Protein AF-A0AAU7UH41-F1 (afdb_monomer)

Mean predicted aligned error: 12.08 Å

Foldseek 3Di:
DVVLLVVLDDDLVVLLVVCVVFQPDQAFEEEEQDCRVNSNVVSCVVSRYHYAAEHCDDDDPSHHHDDLLAADPDDFQRGLEYEYRDGAPVVCCVVVVDPDDPVVVLVVVLSSCVRCVRNHHAQGKYKYKYFQDDDPNDRPDDPPSVVVSCVVNAPFPDWDWDADPVRRGIIIITMDTHHRPPPPPPPVPPDPPPPDDPVNPPPPPDPDDDDDDDDDDD

Structure (mmCIF, N/CA/C/O backbone):
data_AF-A0AAU7UH41-F1
#
_entry.id   AF-A0AAU7UH41-F1
#
loop_
_atom_site.group_PDB
_atom_site.id
_atom_site.type_symbol
_atom_site.label_atom_id
_atom_site.label_alt_id
_atom_site.label_comp_id
_atom_site.label_asym_id
_atom_site.label_entity_id
_atom_site.label_seq_id
_atom_site.pdbx_PDB_ins_code
_atom_site.Cartn_x
_atom_site.Cartn_y
_atom_site.Cartn_z
_atom_site.occupancy
_atom_site.B_iso_or_equiv
_atom_site.auth_seq_id
_atom_site.auth_comp_id
_atom_site.auth_asym_id
_atom_site.auth_atom_id
_atom_site.pdbx_PDB_model_num
ATOM 1 N N . MET A 1 1 ? 1.025 -5.338 -24.132 1.00 47.50 1 MET A N 1
ATOM 2 C CA . MET A 1 1 ? 0.537 -4.497 -23.015 1.00 47.50 1 MET A CA 1
ATOM 3 C C . MET A 1 1 ? -0.246 -5.249 -21.922 1.00 47.50 1 MET A C 1
ATOM 5 O O . MET A 1 1 ? -0.158 -4.793 -20.793 1.00 47.50 1 MET A O 1
ATOM 9 N N . PRO A 1 2 ? -0.975 -6.367 -22.157 1.00 47.12 2 PRO A N 1
ATOM 10 C CA . PRO A 1 2 ? -1.616 -7.133 -21.064 1.00 47.12 2 PRO A CA 1
ATOM 11 C C . PRO A 1 2 ? -0.625 -7.866 -20.141 1.00 47.12 2 PRO A C 1
ATOM 13 O O . PRO A 1 2 ? -0.854 -7.988 -18.945 1.00 47.12 2 PRO A O 1
ATOM 16 N N . GLU A 1 3 ? 0.491 -8.328 -20.705 1.00 42.53 3 GLU A N 1
ATOM 17 C CA . GLU A 1 3 ? 1.477 -9.190 -20.040 1.00 42.53 3 GLU A CA 1
ATOM 18 C C . GLU A 1 3 ? 2.296 -8.467 -18.953 1.00 42.53 3 GLU A C 1
ATOM 20 O O . GLU A 1 3 ? 2.526 -9.022 -17.884 1.00 42.53 3 GLU A O 1
ATOM 25 N N . GLN A 1 4 ? 2.641 -7.190 -19.162 1.00 48.22 4 GLN A N 1
ATOM 26 C CA . GLN A 1 4 ? 3.328 -6.364 -18.154 1.00 48.22 4 GLN A CA 1
ATOM 27 C C . GLN A 1 4 ? 2.442 -6.065 -16.937 1.00 48.22 4 GLN A C 1
ATOM 29 O O . GLN A 1 4 ? 2.902 -6.162 -15.806 1.00 48.22 4 GLN A O 1
ATOM 34 N N . ALA A 1 5 ? 1.147 -5.800 -17.148 1.00 52.94 5 ALA A N 1
ATOM 35 C CA . ALA A 1 5 ? 0.210 -5.563 -16.049 1.00 52.94 5 ALA A CA 1
ATOM 36 C C . ALA A 1 5 ? 0.001 -6.809 -15.165 1.00 52.94 5 ALA A C 1
ATOM 38 O O . ALA A 1 5 ? -0.297 -6.675 -13.982 1.00 52.94 5 ALA A O 1
ATOM 39 N N . ALA A 1 6 ? 0.158 -8.014 -15.725 1.00 55.34 6 ALA A N 1
ATOM 40 C CA . ALA A 1 6 ? 0.102 -9.259 -14.964 1.00 55.34 6 ALA A CA 1
ATOM 41 C C . ALA A 1 6 ? 1.388 -9.511 -14.157 1.00 55.34 6 ALA A C 1
ATOM 43 O O . ALA A 1 6 ? 1.302 -9.987 -13.029 1.00 55.34 6 ALA A O 1
ATOM 44 N N . ALA A 1 7 ? 2.557 -9.153 -14.701 1.00 59.88 7 ALA A N 1
ATOM 45 C CA . ALA A 1 7 ? 3.854 -9.305 -14.031 1.00 59.88 7 ALA A CA 1
ATOM 46 C C . ALA A 1 7 ? 4.038 -8.365 -12.821 1.00 59.88 7 ALA A C 1
ATOM 48 O O . ALA A 1 7 ? 4.832 -8.638 -11.921 1.00 59.88 7 ALA A O 1
ATOM 49 N N . GLU A 1 8 ? 3.296 -7.260 -12.786 1.00 73.50 8 GLU A N 1
ATOM 50 C CA . GLU A 1 8 ? 3.303 -6.311 -11.670 1.00 73.50 8 GLU A CA 1
ATOM 51 C C . GLU A 1 8 ? 2.218 -6.569 -10.636 1.00 73.50 8 GLU A C 1
ATOM 53 O O . GLU A 1 8 ? 2.267 -5.996 -9.554 1.00 73.50 8 GLU A O 1
ATOM 58 N N . ALA A 1 9 ? 1.220 -7.395 -10.942 1.00 80.19 9 ALA A N 1
ATOM 59 C CA . ALA A 1 9 ? 0.108 -7.594 -10.033 1.00 80.19 9 ALA A CA 1
ATOM 60 C C . ALA A 1 9 ? 0.585 -8.274 -8.742 1.00 80.19 9 ALA A C 1
ATOM 62 O O . ALA A 1 9 ? 1.162 -9.364 -8.764 1.00 80.19 9 ALA A O 1
ATOM 63 N N . LEU A 1 10 ? 0.276 -7.662 -7.596 1.00 88.88 10 LEU A N 1
ATOM 64 C CA . LEU A 1 10 ? 0.498 -8.297 -6.306 1.00 88.88 10 LEU A CA 1
ATOM 65 C C . LEU A 1 10 ? -0.253 -9.630 -6.266 1.00 88.88 10 LEU A C 1
ATOM 67 O O . LEU A 1 10 ? -1.447 -9.687 -6.566 1.00 88.88 10 LEU A O 1
ATOM 71 N N . HIS A 1 11 ? 0.429 -10.704 -5.871 1.00 91.06 11 HIS A N 1
ATOM 72 C CA . HIS A 1 11 ? -0.201 -12.018 -5.820 1.00 91.06 11 HIS A CA 1
ATOM 73 C C . HIS A 1 11 ? -1.353 -12.035 -4.787 1.00 91.06 11 HIS A C 1
ATOM 75 O O . HIS A 1 11 ? -1.151 -11.589 -3.650 1.00 91.06 11 HIS A O 1
ATOM 81 N N . PRO A 1 12 ? -2.538 -12.606 -5.098 1.00 93.12 12 PRO A N 1
ATOM 82 C CA . PRO A 1 12 ? -3.700 -12.576 -4.201 1.00 93.12 12 PRO A CA 1
ATOM 83 C C . PRO A 1 12 ? -3.443 -13.135 -2.796 1.00 93.12 12 PRO A C 1
ATOM 85 O O . PRO A 1 12 ? -3.972 -12.620 -1.813 1.00 93.12 12 PRO A O 1
ATOM 88 N N . THR A 1 13 ? -2.604 -14.167 -2.671 1.00 93.38 13 THR A N 1
ATOM 89 C CA . THR A 1 13 ? -2.207 -14.717 -1.361 1.00 93.38 13 THR A CA 1
ATOM 90 C C . THR A 1 13 ? -1.442 -13.701 -0.517 1.00 93.38 13 THR A C 1
ATOM 92 O O . THR A 1 13 ? -1.663 -13.638 0.689 1.00 93.38 13 THR A O 1
ATOM 95 N N . VAL A 1 14 ? -0.580 -12.890 -1.136 1.00 93.62 14 VAL A N 1
ATOM 96 C CA . VAL A 1 14 ? 0.179 -11.849 -0.431 1.00 93.62 14 VAL A CA 1
ATOM 97 C C . VAL A 1 14 ? -0.764 -10.736 0.010 1.00 93.62 14 VAL A C 1
ATOM 99 O O . VAL A 1 14 ? -0.736 -10.353 1.176 1.00 93.62 14 VAL A O 1
ATOM 102 N N . ALA A 1 15 ? -1.666 -10.291 -0.871 1.00 96.56 15 ALA A N 1
ATOM 103 C CA . ALA A 1 15 ? -2.691 -9.311 -0.520 1.00 96.56 15 ALA A CA 1
ATOM 104 C C . ALA A 1 15 ? -3.548 -9.786 0.668 1.00 96.56 15 ALA A C 1
ATOM 106 O O . ALA A 1 15 ? -3.668 -9.079 1.665 1.00 96.56 15 ALA A O 1
ATOM 107 N N . ARG A 1 16 ? -4.072 -11.019 0.622 1.00 96.88 16 ARG A N 1
ATOM 108 C CA . ARG A 1 16 ? -4.849 -11.608 1.728 1.00 96.88 16 ARG A CA 1
ATOM 109 C C . ARG A 1 16 ? -4.053 -11.694 3.029 1.00 96.88 16 ARG A C 1
ATOM 111 O O . ARG A 1 16 ? -4.614 -11.407 4.081 1.00 96.88 16 ARG A O 1
ATOM 118 N N . ALA A 1 17 ? -2.775 -12.071 2.963 1.00 96.25 17 ALA A N 1
ATOM 119 C CA . ALA A 1 17 ? -1.910 -12.120 4.137 1.00 96.25 17 ALA A CA 1
ATOM 120 C C . ALA A 1 17 ? -1.722 -10.726 4.753 1.00 96.25 17 ALA A C 1
ATOM 122 O O . ALA A 1 17 ? -1.920 -10.573 5.952 1.00 96.25 17 ALA A O 1
ATOM 123 N N . ILE A 1 18 ? -1.441 -9.702 3.937 1.00 97.06 18 ILE A N 1
ATOM 124 C CA . ILE A 1 18 ? -1.323 -8.308 4.396 1.00 97.06 18 ILE A CA 1
ATOM 125 C C . ILE A 1 18 ? -2.600 -7.863 5.112 1.00 97.06 18 ILE A C 1
ATOM 127 O O . ILE A 1 18 ? -2.522 -7.383 6.243 1.00 97.06 18 ILE A O 1
ATOM 131 N N . ILE A 1 19 ? -3.769 -8.056 4.489 1.00 97.81 19 ILE A N 1
ATOM 132 C CA . ILE A 1 19 ? -5.050 -7.680 5.100 1.00 97.81 19 ILE A CA 1
ATOM 133 C C . ILE A 1 19 ? -5.232 -8.414 6.434 1.00 97.81 19 ILE A C 1
ATOM 135 O O . ILE A 1 19 ? -5.386 -7.769 7.467 1.00 97.81 19 ILE A O 1
ATOM 139 N N . ALA A 1 20 ? -5.123 -9.745 6.442 1.00 95.75 20 ALA A N 1
ATOM 140 C CA . ALA A 1 20 ? -5.336 -10.553 7.642 1.00 95.75 20 ALA A CA 1
ATOM 141 C C . ALA A 1 20 ? -4.362 -10.226 8.788 1.00 95.75 20 ALA A C 1
ATOM 143 O O . ALA A 1 20 ? -4.731 -10.348 9.954 1.00 95.75 20 ALA A O 1
ATOM 144 N N . THR A 1 21 ? -3.127 -9.826 8.477 1.00 96.38 21 THR A N 1
ATOM 145 C CA . THR A 1 21 ? -2.119 -9.465 9.481 1.00 96.38 21 THR A CA 1
ATOM 146 C C . THR A 1 21 ? -2.347 -8.075 10.071 1.00 96.38 21 THR A C 1
ATOM 148 O O . THR A 1 21 ? -2.122 -7.891 11.266 1.00 96.38 21 THR A O 1
ATOM 151 N N . TYR A 1 22 ? -2.774 -7.097 9.266 1.00 96.31 22 TYR A N 1
ATOM 152 C CA . TYR A 1 22 ? -2.748 -5.683 9.664 1.00 96.31 22 TYR A CA 1
ATOM 153 C C . TYR A 1 22 ? -4.110 -5.045 9.931 1.00 96.31 22 TYR A C 1
ATOM 155 O O . TYR A 1 22 ? -4.161 -3.902 10.394 1.00 96.31 22 TYR A O 1
ATOM 163 N N . THR A 1 23 ? -5.210 -5.765 9.712 1.00 95.06 23 THR A N 1
ATOM 164 C CA . THR A 1 23 ? -6.536 -5.324 10.156 1.00 95.06 23 THR A CA 1
ATOM 165 C C . THR A 1 23 ? -6.860 -5.865 11.555 1.00 95.06 23 THR A C 1
ATOM 167 O O . THR A 1 23 ? -6.879 -7.082 11.742 1.00 95.06 23 THR A O 1
ATOM 170 N N . PRO A 1 24 ? -7.164 -5.007 12.545 1.00 78.62 24 PRO A N 1
ATOM 171 C CA . PRO A 1 24 ? -7.365 -5.432 13.934 1.00 78.62 24 PRO A CA 1
ATOM 172 C C . PRO A 1 24 ? -8.737 -6.069 14.210 1.00 78.62 24 PRO A C 1
ATOM 174 O O . PRO A 1 24 ? -8.919 -6.712 15.247 1.00 78.62 24 PRO A O 1
ATOM 177 N N . HIS A 1 25 ? -9.729 -5.875 13.333 1.00 82.94 25 HIS A N 1
ATOM 178 C CA . HIS A 1 25 ? -11.117 -6.254 13.597 1.00 82.94 25 HIS A CA 1
ATOM 179 C C . HIS A 1 25 ? -11.784 -6.912 12.390 1.00 82.94 25 HIS A C 1
ATOM 181 O O . HIS A 1 25 ? -11.464 -6.639 11.233 1.00 82.94 25 HIS A O 1
ATOM 187 N N . LYS A 1 26 ? -12.808 -7.731 12.660 1.00 79.19 26 LYS A N 1
ATOM 188 C CA . LYS A 1 26 ? -13.753 -8.145 11.617 1.00 79.19 26 LYS A CA 1
ATOM 189 C C . LYS A 1 26 ? -14.431 -6.884 11.073 1.00 79.19 26 LYS A C 1
ATOM 191 O O . LYS A 1 26 ? -14.960 -6.107 11.862 1.00 79.19 26 LYS A O 1
ATOM 196 N N . ARG A 1 27 ? -14.441 -6.708 9.748 1.00 92.00 27 ARG A N 1
ATOM 197 C CA . ARG A 1 27 ? -15.005 -5.533 9.051 1.00 92.00 27 ARG A CA 1
ATOM 198 C C . ARG A 1 27 ? -14.233 -4.212 9.218 1.00 92.00 27 ARG A C 1
ATOM 200 O O . ARG A 1 27 ? -14.843 -3.151 9.184 1.00 92.00 27 ARG A O 1
ATOM 207 N N . SER A 1 28 ? -12.908 -4.260 9.357 1.00 96.06 28 SER A N 1
ATOM 208 C CA . SER A 1 28 ? -12.053 -3.065 9.236 1.00 96.06 28 SER A CA 1
ATOM 209 C C . SER A 1 28 ? -12.224 -2.289 7.917 1.00 96.06 28 SER A C 1
ATOM 211 O O . SER A 1 28 ? -12.658 -2.854 6.911 1.00 96.06 28 SER A O 1
ATOM 213 N N . SER A 1 29 ? -11.852 -1.009 7.942 1.00 97.75 29 SER A N 1
ATOM 214 C CA . SER A 1 29 ? -11.773 -0.096 6.796 1.00 97.75 29 SER A CA 1
ATOM 215 C C . SER A 1 29 ? -10.391 -0.173 6.138 1.00 97.75 29 SER A C 1
ATOM 217 O O . SER A 1 29 ? -9.376 0.086 6.790 1.00 97.75 29 SER A O 1
ATOM 219 N N . VAL A 1 30 ? -10.348 -0.538 4.856 1.00 98.25 30 VAL A N 1
ATOM 220 C CA . VAL A 1 30 ? -9.127 -0.681 4.052 1.00 98.25 30 VAL A CA 1
ATOM 221 C C . VAL A 1 30 ? -9.117 0.360 2.934 1.00 98.25 30 VAL A C 1
ATOM 223 O O . VAL A 1 30 ? -10.114 0.535 2.234 1.00 98.25 30 VAL A O 1
ATOM 226 N N . VAL A 1 31 ? -7.984 1.027 2.733 1.00 98.44 31 VAL A N 1
ATOM 227 C CA . VAL A 1 31 ? -7.769 1.955 1.615 1.00 98.44 31 VAL A CA 1
ATOM 228 C C . VAL A 1 31 ? -6.641 1.446 0.724 1.00 98.44 31 VAL A C 1
ATOM 230 O O . VAL A 1 31 ? -5.571 1.100 1.219 1.00 98.44 31 VAL A O 1
ATOM 233 N N . ASP A 1 32 ? -6.879 1.431 -0.583 1.00 97.75 32 ASP A N 1
ATOM 234 C CA . ASP A 1 32 ? -5.911 1.073 -1.624 1.00 97.75 32 ASP A CA 1
ATOM 235 C C . ASP A 1 32 ? -5.894 2.170 -2.706 1.00 97.75 32 ASP A C 1
ATOM 237 O O . ASP A 1 32 ? -6.720 2.143 -3.619 1.00 97.75 32 ASP A O 1
ATOM 241 N N . PRO A 1 33 ? -5.015 3.183 -2.601 1.00 97.25 33 PRO A N 1
ATOM 242 C CA . PRO A 1 33 ? -5.012 4.324 -3.510 1.00 97.25 33 PRO A CA 1
ATOM 243 C C . PRO A 1 33 ? -4.222 4.073 -4.807 1.00 97.25 33 PRO A C 1
ATOM 245 O O . PRO A 1 33 ? -3.973 5.011 -5.565 1.00 97.25 33 PRO A O 1
ATOM 248 N N . MET A 1 34 ? -3.768 2.835 -5.036 1.00 95.38 34 MET A N 1
ATOM 249 C CA . MET A 1 34 ? -2.973 2.423 -6.200 1.00 95.38 34 MET A CA 1
ATOM 250 C C . MET A 1 34 ? -3.463 1.065 -6.715 1.00 95.38 34 MET A C 1
ATOM 252 O O . MET A 1 34 ? -2.693 0.119 -6.892 1.00 95.38 34 MET A O 1
ATOM 256 N N . ALA A 1 35 ? -4.777 0.957 -6.890 1.00 95.06 35 ALA A N 1
ATOM 257 C CA . ALA A 1 35 ? -5.459 -0.324 -6.932 1.00 95.06 35 ALA A CA 1
ATOM 258 C C . ALA A 1 35 ? -5.152 -1.168 -8.173 1.00 95.06 35 ALA A C 1
ATOM 260 O O . ALA A 1 35 ? -5.292 -2.391 -8.124 1.00 95.06 35 ALA A O 1
ATOM 261 N N . GLY A 1 36 ? -4.741 -0.564 -9.291 1.00 92.50 36 GLY A N 1
ATOM 262 C CA . GLY A 1 36 ? -4.366 -1.264 -10.514 1.00 92.50 36 GLY A CA 1
ATOM 263 C C . GLY A 1 36 ? -5.449 -2.228 -11.010 1.00 92.50 36 GLY A C 1
ATOM 264 O O . GLY A 1 36 ? -6.470 -1.825 -11.570 1.00 92.50 36 GLY A O 1
ATOM 265 N N . THR A 1 37 ? -5.203 -3.532 -10.859 1.00 92.19 37 THR A N 1
ATOM 266 C CA . THR A 1 37 ? -6.141 -4.614 -11.221 1.00 92.19 37 THR A CA 1
ATOM 267 C C . THR A 1 37 ? -7.147 -4.961 -10.118 1.00 92.19 37 THR A C 1
ATOM 269 O O . THR A 1 37 ? -8.012 -5.804 -10.333 1.00 92.19 37 THR A O 1
ATOM 272 N N . GLY A 1 38 ? -7.055 -4.330 -8.948 1.00 94.50 38 GLY A N 1
ATOM 273 C CA . GLY A 1 38 ? -7.969 -4.494 -7.820 1.00 94.50 38 GLY A CA 1
ATOM 274 C C . GLY A 1 38 ? -7.646 -5.661 -6.887 1.00 94.50 38 GLY A C 1
ATOM 275 O O . GLY A 1 38 ? -8.503 -6.033 -6.090 1.00 94.50 38 GLY A O 1
ATOM 276 N N . THR A 1 39 ? -6.447 -6.257 -6.951 1.00 95.75 39 THR A N 1
ATOM 277 C CA . THR A 1 39 ? -6.108 -7.448 -6.145 1.00 95.75 39 THR A CA 1
ATOM 278 C C . THR A 1 39 ? -6.276 -7.219 -4.640 1.00 95.75 39 THR A C 1
ATOM 280 O O . THR A 1 39 ? -6.860 -8.057 -3.951 1.00 95.75 39 THR A O 1
ATOM 283 N N . VAL A 1 40 ? -5.788 -6.091 -4.114 1.00 96.56 40 VAL A N 1
ATOM 284 C CA . VAL A 1 40 ? -5.920 -5.765 -2.685 1.00 96.56 40 VAL A CA 1
ATOM 285 C C . VAL A 1 40 ? -7.378 -5.492 -2.335 1.00 96.56 40 VAL A C 1
ATOM 287 O O . VAL A 1 40 ? -7.876 -6.028 -1.344 1.00 96.56 40 VAL A O 1
ATOM 290 N N . ALA A 1 41 ? -8.085 -4.734 -3.176 1.00 96.56 41 ALA A N 1
ATOM 291 C CA . ALA A 1 41 ? -9.492 -4.440 -2.955 1.00 96.56 41 ALA A CA 1
ATOM 292 C C . ALA A 1 41 ? -10.364 -5.702 -2.912 1.00 96.56 41 ALA A C 1
ATOM 294 O O . ALA A 1 41 ? -11.166 -5.872 -1.993 1.00 96.56 41 ALA A O 1
ATOM 295 N N . GLN A 1 42 ? -10.152 -6.629 -3.847 1.00 96.75 42 GLN A N 1
ATOM 296 C CA . GLN A 1 42 ? -10.849 -7.910 -3.859 1.00 96.75 42 GLN A CA 1
ATOM 297 C C . GLN A 1 42 ? -10.507 -8.752 -2.626 1.00 96.75 42 GLN A C 1
ATOM 299 O O . GLN A 1 42 ? -11.406 -9.281 -1.978 1.00 96.75 42 GLN A O 1
ATOM 304 N N . ALA A 1 43 ? -9.226 -8.829 -2.247 1.00 97.06 43 ALA A N 1
ATOM 305 C CA . ALA A 1 43 ? -8.803 -9.558 -1.054 1.00 97.06 43 ALA A CA 1
ATOM 306 C C . ALA A 1 43 ? -9.451 -9.011 0.231 1.00 97.06 43 ALA A C 1
ATOM 308 O O . ALA A 1 43 ? -9.868 -9.796 1.084 1.00 97.06 43 ALA A O 1
ATOM 309 N N . ALA A 1 44 ? -9.565 -7.687 0.362 1.00 97.38 44 ALA A N 1
ATOM 310 C CA . ALA A 1 44 ? -10.231 -7.048 1.493 1.00 97.38 44 ALA A CA 1
ATOM 311 C C . ALA A 1 44 ? -11.731 -7.390 1.538 1.00 97.38 44 ALA A C 1
ATOM 313 O O . ALA A 1 44 ? -12.235 -7.799 2.588 1.00 97.38 44 ALA A O 1
ATOM 314 N N . MET A 1 45 ? -12.431 -7.293 0.402 1.00 96.75 45 MET A N 1
ATOM 315 C CA . MET A 1 45 ? -13.852 -7.651 0.305 1.00 96.75 45 MET A CA 1
ATOM 316 C C . MET A 1 45 ? -14.104 -9.127 0.629 1.00 96.75 45 MET A C 1
ATOM 318 O O . MET A 1 45 ? -15.011 -9.435 1.401 1.00 96.75 45 MET A O 1
ATOM 322 N N . ASP A 1 46 ? -13.274 -10.035 0.108 1.00 96.62 46 ASP A N 1
ATOM 323 C CA . ASP A 1 46 ? -13.390 -11.480 0.352 1.00 96.62 46 ASP A CA 1
ATOM 324 C C . ASP A 1 46 ? -13.231 -11.842 1.839 1.00 96.62 46 ASP A C 1
ATOM 326 O O . ASP A 1 46 ? -13.782 -12.837 2.309 1.00 96.62 46 ASP A O 1
ATOM 330 N N . LEU A 1 47 ? -12.470 -11.038 2.585 1.00 96.62 47 LEU A N 1
ATOM 331 C CA . LEU A 1 47 ? -12.268 -11.171 4.031 1.00 96.62 47 LEU A CA 1
ATOM 332 C C . LEU A 1 47 ? -13.336 -10.423 4.858 1.00 96.62 47 LEU A C 1
ATOM 334 O O . LEU A 1 47 ? -13.316 -10.463 6.088 1.00 96.62 47 LEU A O 1
ATOM 338 N N . GLY A 1 48 ? -14.306 -9.782 4.199 1.00 96.88 48 GLY A N 1
ATOM 339 C CA . GLY A 1 48 ? -15.433 -9.099 4.833 1.00 96.88 48 GLY A CA 1
ATOM 340 C C . GLY A 1 48 ? -15.127 -7.679 5.315 1.00 96.88 48 GLY A C 1
ATOM 341 O O . GLY A 1 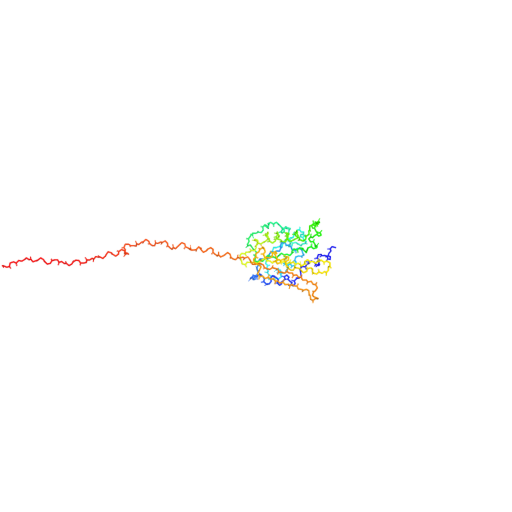48 ? -15.844 -7.170 6.179 1.00 96.88 48 GLY A O 1
ATOM 342 N N . HIS A 1 49 ? -14.077 -7.045 4.794 1.00 97.88 49 HIS A N 1
ATOM 343 C CA . HIS A 1 49 ? -13.717 -5.660 5.097 1.00 97.88 49 HIS A CA 1
ATOM 344 C C . HIS A 1 49 ? -14.443 -4.661 4.194 1.00 97.88 49 HIS A C 1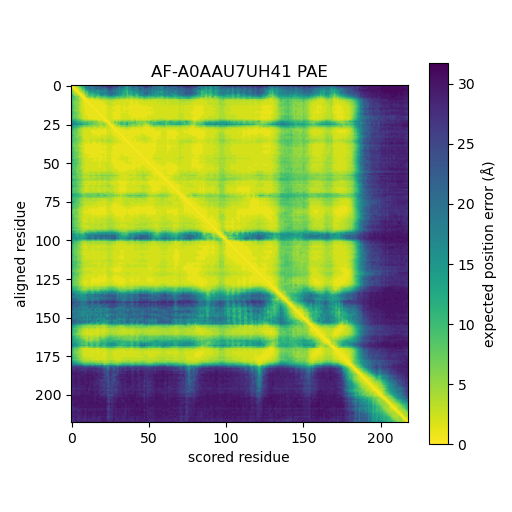
ATOM 346 O O . HIS A 1 49 ? -14.935 -5.002 3.119 1.00 97.88 49 HIS A O 1
ATOM 352 N N . GLN A 1 50 ? -14.511 -3.410 4.647 1.00 97.19 50 GLN A N 1
ATOM 353 C CA . GLN A 1 50 ? -14.913 -2.295 3.795 1.00 97.19 50 GLN A CA 1
ATOM 354 C C . GLN A 1 50 ? -13.685 -1.798 3.042 1.00 97.19 50 GLN A C 1
ATOM 356 O O . GLN A 1 50 ? -12.614 -1.696 3.639 1.00 97.19 50 GLN A O 1
ATOM 361 N N . VAL A 1 51 ? -13.834 -1.478 1.756 1.00 97.31 51 VAL A N 1
ATOM 362 C CA . VAL A 1 51 ? -12.720 -0.991 0.942 1.00 97.31 51 VAL A CA 1
ATOM 363 C C . VAL A 1 51 ? -13.051 0.303 0.210 1.00 97.31 51 VAL A C 1
ATOM 365 O O . VAL A 1 51 ? -14.152 0.469 -0.318 1.00 97.31 51 VAL A O 1
ATOM 368 N N . ARG A 1 52 ? -12.071 1.208 0.164 1.00 97.94 52 ARG A N 1
ATOM 369 C CA . ARG A 1 52 ? -11.998 2.323 -0.784 1.00 97.94 52 ARG A CA 1
ATOM 370 C C . ARG A 1 52 ? -10.766 2.131 -1.654 1.00 97.94 52 ARG A C 1
ATOM 372 O O . ARG A 1 52 ? -9.658 2.057 -1.132 1.00 97.94 52 ARG A O 1
ATOM 379 N N . ALA A 1 53 ? -10.976 2.019 -2.957 1.00 97.50 53 ALA A N 1
ATOM 380 C CA . ALA A 1 53 ? -9.916 1.768 -3.917 1.00 97.50 53 ALA A CA 1
ATOM 381 C C . ALA A 1 53 ? -9.883 2.893 -4.950 1.00 97.50 53 ALA A C 1
ATOM 383 O O . ALA A 1 53 ? -10.936 3.278 -5.462 1.00 97.50 53 ALA A O 1
ATOM 384 N N . SER A 1 54 ? -8.698 3.392 -5.279 1.00 97.38 54 SER A N 1
ATOM 385 C CA . SER A 1 54 ? -8.512 4.344 -6.369 1.00 97.38 54 SER A CA 1
ATOM 386 C C . SER A 1 54 ? -7.280 4.022 -7.204 1.00 97.38 54 SER A C 1
ATOM 388 O O . SER A 1 54 ? -6.379 3.315 -6.765 1.00 97.38 54 SER A O 1
ATOM 390 N N . ASP A 1 55 ? -7.271 4.498 -8.443 1.00 96.00 55 ASP A N 1
ATOM 391 C CA . ASP A 1 55 ? -6.141 4.383 -9.362 1.00 96.00 55 ASP A CA 1
ATOM 392 C C . ASP A 1 55 ? -6.135 5.580 -10.325 1.00 96.00 55 ASP A C 1
ATOM 394 O O . ASP A 1 55 ? -7.178 6.197 -10.565 1.00 96.00 55 ASP A O 1
ATOM 398 N N . LEU A 1 56 ? -4.978 5.907 -10.908 1.00 93.31 56 LEU A N 1
ATOM 399 C CA . LEU A 1 56 ? -4.875 6.986 -11.894 1.00 93.31 56 LEU A CA 1
ATOM 400 C C . LEU A 1 56 ? -5.675 6.658 -13.166 1.00 93.31 56 LEU A C 1
ATOM 402 O O . LEU A 1 56 ? -6.223 7.548 -13.823 1.00 93.31 56 LEU A O 1
ATOM 406 N N . HIS A 1 57 ? -5.759 5.371 -13.507 1.00 91.75 57 HIS A N 1
ATOM 407 C CA . HIS A 1 57 ? -6.450 4.852 -14.679 1.00 91.75 57 HIS A CA 1
ATOM 408 C C . HIS A 1 57 ? -7.350 3.671 -14.280 1.00 91.75 57 HIS A C 1
ATOM 410 O O . HIS A 1 57 ? -7.037 2.516 -14.595 1.00 91.75 57 HIS A O 1
ATOM 416 N N . PRO A 1 58 ? -8.480 3.933 -13.594 1.00 93.06 58 PRO A N 1
ATOM 417 C CA . PRO A 1 58 ? -9.340 2.879 -13.077 1.00 93.06 58 PRO A CA 1
ATOM 418 C C . PRO A 1 58 ? -9.902 2.020 -14.214 1.00 93.06 58 PRO A C 1
ATOM 420 O O . PRO A 1 58 ? -10.418 2.525 -15.212 1.00 93.06 58 PRO A O 1
ATOM 423 N N . ARG A 1 59 ? -9.808 0.695 -14.054 1.00 89.62 59 ARG A N 1
ATOM 424 C CA . ARG A 1 59 ? -10.296 -0.298 -15.034 1.00 89.62 59 ARG A CA 1
ATOM 425 C C . ARG A 1 59 ? -11.477 -1.127 -14.540 1.00 89.62 59 ARG A C 1
ATOM 427 O O . ARG A 1 59 ? -12.059 -1.874 -15.323 1.00 89.62 59 ARG A O 1
ATOM 434 N N . LEU A 1 60 ? -11.824 -1.010 -13.261 1.00 91.38 60 LEU A N 1
ATOM 435 C CA . LEU A 1 60 ? -12.924 -1.737 -12.636 1.00 91.38 60 LEU A CA 1
ATOM 436 C C . LEU A 1 60 ? -13.929 -0.747 -12.038 1.00 91.38 60 LEU A C 1
ATOM 438 O O . LEU A 1 60 ? -13.494 0.243 -11.457 1.00 91.38 60 LEU A O 1
ATOM 442 N N . PRO A 1 61 ? -15.247 -1.028 -12.087 1.00 92.81 61 PRO A N 1
ATOM 443 C CA . PRO A 1 61 ? -16.269 -0.135 -11.528 1.00 92.81 61 PRO A CA 1
ATOM 444 C C . PRO A 1 61 ? -16.119 0.168 -10.031 1.00 92.81 61 PRO A C 1
ATOM 446 O O . PRO A 1 61 ? -16.617 1.183 -9.563 1.00 92.81 61 PRO A O 1
ATOM 449 N N . LEU A 1 62 ? -15.460 -0.720 -9.279 1.00 91.62 62 LEU A N 1
ATOM 450 C CA . LEU A 1 62 ? -15.216 -0.554 -7.842 1.00 91.62 62 LEU A CA 1
ATOM 451 C C . LEU A 1 62 ? -14.023 0.363 -7.519 1.00 91.62 62 LEU A C 1
ATOM 453 O O . LEU A 1 62 ? -13.815 0.679 -6.352 1.00 91.62 62 LEU A O 1
ATOM 457 N N . ILE A 1 63 ? -13.221 0.729 -8.525 1.00 96.06 63 ILE A N 1
ATOM 458 C CA . ILE A 1 63 ? -12.018 1.550 -8.372 1.00 96.06 63 ILE A CA 1
ATOM 459 C C . ILE A 1 63 ? -12.335 2.960 -8.865 1.00 96.06 63 ILE A C 1
ATOM 461 O O . ILE A 1 63 ? -12.726 3.161 -10.014 1.00 96.06 63 ILE A O 1
ATOM 465 N N . GLU A 1 64 ? -12.145 3.940 -7.993 1.00 96.62 64 GLU A N 1
ATOM 466 C CA . GLU A 1 64 ? -12.357 5.352 -8.295 1.00 96.62 64 GLU A CA 1
ATOM 467 C C . GLU A 1 64 ? -11.133 5.961 -8.999 1.00 96.62 64 GLU A C 1
ATOM 469 O O . GLU A 1 64 ? -10.006 5.481 -8.869 1.00 96.62 64 GLU A O 1
ATOM 474 N N . ALA A 1 65 ? -11.328 7.050 -9.743 1.00 96.44 65 ALA A N 1
ATOM 475 C CA . ALA A 1 65 ? -10.202 7.809 -10.279 1.00 96.44 65 ALA A CA 1
ATOM 476 C C . ALA A 1 65 ? -9.520 8.598 -9.151 1.00 96.44 65 ALA A C 1
ATOM 478 O O . ALA A 1 65 ? -10.178 9.356 -8.436 1.00 96.44 65 ALA A O 1
ATOM 479 N N . GLY A 1 66 ? -8.204 8.459 -9.004 1.00 95.75 66 GLY A N 1
ATOM 480 C CA . GLY A 1 66 ? -7.447 9.163 -7.973 1.00 95.75 66 GLY A CA 1
ATOM 481 C C . GLY A 1 66 ? -5.945 9.157 -8.222 1.00 95.75 66 GLY A C 1
ATOM 482 O O . GLY A 1 66 ? -5.410 8.277 -8.884 1.00 95.75 66 GLY A O 1
ATOM 483 N N . ASP A 1 67 ? -5.260 10.158 -7.680 1.00 95.06 67 ASP A N 1
ATOM 484 C CA . ASP A 1 67 ? -3.808 10.298 -7.768 1.00 95.06 67 ASP A CA 1
ATOM 485 C C . ASP A 1 67 ? -3.218 10.201 -6.359 1.00 95.06 67 ASP A C 1
ATOM 487 O O . ASP A 1 67 ? -3.399 11.104 -5.542 1.00 95.06 67 ASP A O 1
ATOM 491 N N . ALA A 1 68 ? -2.524 9.098 -6.068 1.00 94.75 68 ALA A N 1
ATOM 492 C CA . ALA A 1 68 ? -1.952 8.833 -4.747 1.00 94.75 68 ALA A CA 1
ATOM 493 C C . ALA A 1 68 ? -0.838 9.821 -4.348 1.00 94.75 68 ALA A C 1
ATOM 495 O O . ALA A 1 68 ? -0.469 9.883 -3.175 1.00 94.75 68 ALA A O 1
ATOM 496 N N . THR A 1 69 ? -0.310 10.605 -5.296 1.00 94.00 69 THR A N 1
ATOM 497 C CA . THR A 1 69 ? 0.659 11.679 -5.017 1.00 94.00 69 THR A CA 1
ATOM 498 C C . THR A 1 69 ? -0.006 12.971 -4.540 1.00 94.00 69 THR A C 1
ATOM 500 O O . THR A 1 69 ? 0.682 13.925 -4.178 1.00 94.00 69 THR A O 1
ATOM 503 N N . LYS A 1 70 ? -1.342 13.016 -4.519 1.00 93.81 70 LYS A N 1
ATOM 504 C CA . LYS A 1 70 ? -2.130 14.152 -4.038 1.00 93.81 70 LYS A CA 1
ATOM 505 C C . LYS A 1 70 ? -2.846 13.798 -2.735 1.00 93.81 70 LYS A C 1
ATOM 507 O O . LYS A 1 70 ? -3.126 12.620 -2.488 1.00 93.81 70 LYS A O 1
ATOM 512 N N . PRO A 1 71 ? -3.193 14.806 -1.914 1.00 86.31 71 PRO A N 1
ATOM 513 C CA . PRO A 1 71 ? -4.048 14.594 -0.758 1.00 86.31 71 PRO A CA 1
ATOM 514 C C . PRO A 1 71 ? -5.342 13.892 -1.167 1.00 86.31 71 PRO A C 1
ATOM 516 O O . PRO A 1 71 ? -6.030 14.313 -2.100 1.00 86.31 71 PRO A O 1
ATOM 519 N N . SER A 1 72 ? -5.669 12.815 -0.461 1.00 88.06 72 SER A N 1
ATOM 520 C CA . SER A 1 72 ? -6.938 12.125 -0.652 1.00 88.06 72 SER A CA 1
ATOM 521 C C . SER A 1 72 ? -8.100 13.000 -0.172 1.00 88.06 72 SER A C 1
ATOM 523 O O . SER A 1 72 ? -7.971 13.761 0.786 1.00 88.06 72 SER A O 1
ATOM 525 N N . HIS A 1 73 ? -9.253 12.873 -0.829 1.00 88.75 73 HIS A N 1
ATOM 526 C CA . HIS A 1 73 ? -10.500 13.503 -0.389 1.00 88.75 73 HIS A CA 1
ATOM 527 C C . HIS A 1 73 ? -11.150 12.749 0.785 1.00 88.75 73 HIS A C 1
ATOM 529 O O . HIS A 1 73 ? -12.131 13.219 1.362 1.00 88.75 73 HIS A O 1
ATOM 535 N N . LEU A 1 74 ? -10.629 11.563 1.121 1.00 92.50 74 LEU A N 1
ATOM 536 C CA . LEU A 1 74 ? -11.070 10.790 2.271 1.00 92.50 74 LEU A CA 1
ATOM 537 C C . LEU A 1 74 ? -10.692 11.503 3.573 1.00 92.50 74 LEU A C 1
ATOM 539 O O . LEU A 1 74 ? -9.673 12.184 3.674 1.00 92.50 74 LEU A O 1
ATOM 543 N N . GLN A 1 75 ? -11.515 11.302 4.599 1.00 94.31 75 GLN A N 1
ATOM 544 C CA . GLN A 1 75 ? -11.272 11.869 5.918 1.00 94.31 75 GLN A CA 1
ATOM 545 C C . GLN A 1 75 ? -9.957 11.314 6.511 1.00 94.31 75 GLN A C 1
ATOM 547 O O . GLN A 1 75 ? -9.787 10.091 6.551 1.00 94.31 75 GLN A O 1
ATOM 552 N N . PRO A 1 76 ? -9.044 12.163 7.020 1.00 95.38 76 PRO A N 1
ATOM 553 C CA . PRO A 1 76 ? -7.878 11.699 7.767 1.00 95.38 76 PRO A CA 1
ATOM 554 C C . PRO A 1 76 ? -8.272 10.823 8.964 1.00 95.38 76 PRO A C 1
ATOM 556 O O . PRO A 1 76 ? -9.258 11.093 9.648 1.00 95.38 76 PRO A O 1
ATOM 559 N N . GLY A 1 77 ? -7.501 9.769 9.218 1.00 95.38 77 GLY A N 1
ATOM 560 C CA . GLY A 1 77 ? -7.741 8.819 10.301 1.00 95.38 77 GLY A CA 1
ATOM 561 C C . GLY A 1 77 ? -8.980 7.932 10.131 1.00 95.38 77 GLY A C 1
ATOM 562 O O . GLY A 1 77 ? -9.500 7.429 11.125 1.00 95.38 77 GLY A O 1
ATOM 563 N N . SER A 1 78 ? -9.478 7.750 8.905 1.00 95.94 78 SER A N 1
ATOM 564 C CA . SER A 1 78 ? -10.668 6.932 8.611 1.00 95.94 78 SER A CA 1
ATOM 565 C C . SER A 1 78 ? -10.374 5.469 8.246 1.00 95.94 78 SER A C 1
ATOM 567 O O . SER A 1 78 ? -11.300 4.656 8.169 1.00 95.94 78 SER A O 1
ATOM 569 N N . ALA A 1 79 ? -9.107 5.109 8.028 1.00 97.25 79 ALA A N 1
ATOM 570 C CA . ALA A 1 79 ? -8.693 3.763 7.642 1.00 97.25 79 ALA A CA 1
ATOM 571 C C . ALA A 1 79 ? -8.058 3.001 8.813 1.00 97.25 79 ALA A C 1
ATOM 573 O O . ALA A 1 79 ? -7.239 3.543 9.557 1.00 97.25 79 ALA A O 1
ATOM 574 N N . ASP A 1 80 ? -8.388 1.715 8.947 1.00 97.69 80 ASP A N 1
ATOM 575 C CA . ASP A 1 80 ? -7.631 0.788 9.797 1.00 97.69 80 ASP A CA 1
ATOM 576 C C . ASP A 1 80 ? -6.316 0.377 9.129 1.00 97.69 80 ASP A C 1
ATOM 578 O O . ASP A 1 80 ? -5.307 0.170 9.806 1.00 97.69 80 ASP A O 1
ATOM 582 N N . LEU A 1 81 ? -6.347 0.249 7.800 1.00 98.25 81 LEU A N 1
ATOM 583 C CA . LEU A 1 81 ? -5.225 -0.171 6.978 1.00 98.25 81 LEU A CA 1
ATOM 584 C C . LEU A 1 81 ? -5.210 0.603 5.657 1.00 98.25 81 LEU A C 1
ATOM 586 O O . LEU A 1 81 ? -6.200 0.621 4.931 1.00 98.25 81 LEU A O 1
ATOM 590 N N . VAL A 1 82 ? -4.061 1.181 5.324 1.00 98.06 82 VAL A N 1
ATOM 591 C CA . VAL A 1 82 ? -3.761 1.722 3.994 1.00 98.06 82 VAL A CA 1
ATOM 592 C C . VAL A 1 82 ? -2.724 0.816 3.338 1.00 98.06 82 VAL A C 1
ATOM 594 O O . VAL A 1 82 ? -1.659 0.599 3.914 1.00 98.06 82 VAL A O 1
ATOM 597 N N . VAL A 1 83 ? -3.008 0.282 2.153 1.00 98.06 83 VAL A N 1
ATOM 598 C CA . VAL A 1 83 ? -2.065 -0.543 1.386 1.00 98.06 83 VAL A CA 1
ATOM 599 C C . VAL A 1 83 ? -1.613 0.243 0.166 1.00 98.06 83 VAL A C 1
ATOM 601 O O . VAL A 1 83 ? -2.419 0.618 -0.673 1.00 98.06 83 VAL A O 1
ATOM 604 N N . LEU A 1 84 ? -0.314 0.493 0.075 1.00 96.19 84 LEU A N 1
ATOM 605 C CA . LEU A 1 84 ? 0.334 1.190 -1.023 1.00 96.19 84 LEU A CA 1
ATOM 606 C C . LEU A 1 84 ? 1.086 0.158 -1.852 1.00 96.19 84 LEU A C 1
ATOM 608 O O . LEU A 1 84 ? 2.051 -0.441 -1.375 1.00 96.19 84 LEU A O 1
ATOM 612 N N . HIS A 1 85 ? 0.650 -0.041 -3.090 1.00 94.69 85 HIS A N 1
ATOM 613 C CA . HIS A 1 85 ? 1.307 -0.929 -4.040 1.00 94.69 85 HIS A CA 1
ATOM 614 C C . HIS A 1 85 ? 1.675 -0.150 -5.312 1.00 94.69 85 HIS A C 1
ATOM 616 O O . HIS A 1 85 ? 0.979 -0.232 -6.325 1.00 94.69 85 HIS A O 1
ATOM 622 N N . PRO A 1 86 ? 2.727 0.684 -5.239 1.00 91.94 86 PRO A N 1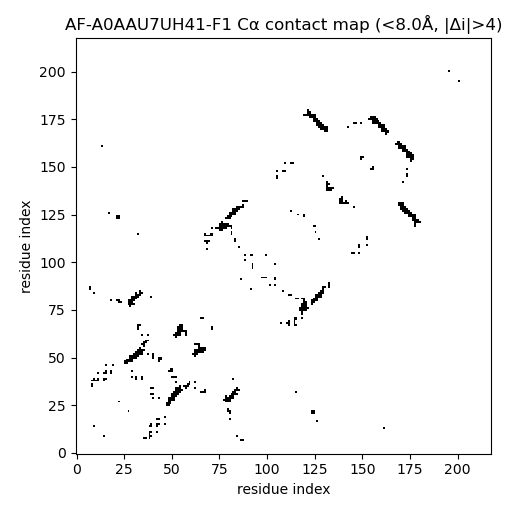
ATOM 623 C CA . PRO A 1 86 ? 3.187 1.465 -6.375 1.00 91.94 86 PRO A CA 1
ATOM 624 C C . PRO A 1 86 ? 3.725 0.593 -7.516 1.00 91.94 86 PRO A C 1
ATOM 626 O O . PRO A 1 86 ? 4.136 -0.546 -7.279 1.00 91.94 86 PRO A O 1
ATOM 629 N N . PRO A 1 87 ? 3.774 1.138 -8.749 1.00 89.69 87 PRO A N 1
ATOM 630 C CA . PRO A 1 87 ? 4.442 0.470 -9.863 1.00 89.69 87 PRO A CA 1
ATOM 631 C C . PRO A 1 87 ? 5.911 0.197 -9.525 1.00 89.69 87 PRO A C 1
ATOM 633 O O . PRO A 1 87 ? 6.522 0.938 -8.751 1.00 89.69 87 PRO A O 1
ATOM 636 N N . THR A 1 88 ? 6.503 -0.830 -10.139 1.00 86.38 88 THR A N 1
ATOM 637 C CA . THR A 1 88 ? 7.947 -1.083 -9.993 1.00 86.38 88 THR A CA 1
ATOM 638 C C . THR A 1 88 ? 8.761 0.060 -10.598 1.00 86.38 88 THR A C 1
ATOM 640 O O . THR A 1 88 ? 8.243 0.853 -11.384 1.00 86.38 88 THR A O 1
ATOM 643 N N . TYR A 1 89 ? 10.056 0.138 -10.278 1.00 84.19 89 TYR A N 1
ATOM 644 C CA . TYR A 1 89 ? 10.934 1.171 -10.836 1.00 84.19 89 TYR A CA 1
ATOM 645 C C . TYR A 1 89 ? 10.919 1.185 -12.369 1.00 84.19 89 TYR A C 1
ATOM 647 O O . TYR A 1 89 ? 10.837 2.245 -12.984 1.00 84.19 89 TYR A O 1
ATOM 655 N N . GLU A 1 90 ? 10.968 0.011 -12.994 1.00 82.31 90 GLU A N 1
ATOM 656 C CA . GLU A 1 90 ? 10.994 -0.136 -14.446 1.00 82.31 90 GLU A CA 1
ATOM 657 C C . GLU A 1 90 ? 9.702 0.394 -15.077 1.00 82.31 90 GLU A C 1
ATOM 659 O O . GLU A 1 90 ? 9.750 1.124 -16.071 1.00 82.31 90 GLU A O 1
ATOM 664 N N . THR A 1 91 ? 8.556 0.097 -14.465 1.00 85.12 91 THR A N 1
ATOM 665 C CA . THR A 1 91 ? 7.250 0.553 -14.952 1.00 85.12 91 THR A CA 1
ATOM 666 C C . THR A 1 91 ? 7.006 2.020 -14.666 1.00 85.12 91 THR A C 1
ATOM 668 O O . THR A 1 91 ? 6.520 2.753 -15.533 1.00 85.12 91 THR A O 1
ATOM 671 N N . TRP A 1 92 ? 7.388 2.485 -13.480 1.00 87.56 92 TRP A N 1
ATOM 672 C CA . TRP A 1 92 ? 7.370 3.898 -13.139 1.00 87.56 92 TRP A CA 1
ATOM 673 C C . TRP A 1 92 ? 8.213 4.698 -14.136 1.00 87.56 92 TRP A C 1
ATOM 675 O O . TRP A 1 92 ? 7.714 5.639 -14.741 1.00 87.56 92 TRP A O 1
ATOM 685 N N . ARG A 1 93 ? 9.448 4.267 -14.416 1.00 84.69 93 ARG A N 1
ATOM 686 C CA . ARG A 1 93 ? 10.342 4.937 -15.368 1.00 84.69 93 ARG A CA 1
ATOM 687 C C . ARG A 1 93 ? 9.764 4.949 -16.785 1.00 84.69 93 ARG A C 1
ATOM 689 O O . ARG A 1 93 ? 9.800 5.977 -17.460 1.00 84.69 93 ARG A O 1
ATOM 696 N N . ALA A 1 94 ? 9.206 3.823 -17.236 1.00 83.44 94 ALA A N 1
ATOM 697 C CA . ALA A 1 94 ? 8.590 3.722 -18.559 1.00 83.44 94 ALA A CA 1
ATOM 698 C C . ALA A 1 94 ? 7.358 4.633 -18.711 1.00 83.44 94 ALA A C 1
ATOM 700 O O . ALA A 1 94 ? 7.149 5.219 -19.775 1.00 83.44 94 ALA A O 1
ATOM 701 N N . SER A 1 95 ? 6.548 4.765 -17.657 1.00 79.69 95 SER A N 1
ATOM 702 C CA . SER A 1 95 ? 5.319 5.569 -17.663 1.00 79.69 95 SER A CA 1
ATOM 703 C C . SER A 1 95 ? 5.568 7.061 -17.438 1.00 79.69 95 SER A C 1
ATOM 705 O O . SER A 1 95 ? 4.955 7.883 -18.117 1.00 79.69 95 SER A O 1
ATOM 707 N N . ALA A 1 96 ? 6.510 7.420 -16.564 1.00 75.19 96 ALA A N 1
ATOM 708 C CA . ALA A 1 96 ? 6.897 8.801 -16.292 1.00 75.19 96 ALA A CA 1
ATOM 709 C C . ALA A 1 96 ? 7.608 9.469 -17.481 1.00 75.19 96 ALA A C 1
ATOM 711 O O . ALA A 1 96 ? 7.720 10.693 -17.511 1.00 75.19 96 ALA A O 1
ATOM 712 N N . ARG A 1 97 ? 8.074 8.684 -18.471 1.00 63.56 97 ARG A N 1
ATOM 713 C CA . ARG A 1 97 ? 8.848 9.159 -19.637 1.00 63.56 97 ARG A CA 1
ATOM 714 C C . ARG A 1 97 ? 10.022 10.057 -19.235 1.00 63.56 97 ARG A C 1
ATOM 716 O O . ARG A 1 97 ? 10.382 10.974 -19.969 1.00 63.56 97 ARG A O 1
ATOM 723 N N . THR A 1 98 ? 10.590 9.794 -18.065 1.00 64.94 98 THR A N 1
ATOM 724 C CA . THR A 1 98 ? 11.690 10.571 -17.511 1.00 64.94 98 THR A CA 1
ATOM 725 C C . THR A 1 98 ? 13.001 9.801 -17.633 1.00 64.94 98 THR A C 1
ATOM 727 O O . THR A 1 98 ? 13.035 8.569 -17.541 1.00 64.94 98 THR A O 1
ATOM 730 N N . GLU A 1 99 ? 14.090 10.533 -17.861 1.00 63.00 99 GLU A N 1
ATOM 731 C CA . GLU A 1 99 ? 15.446 10.003 -17.695 1.00 63.00 99 GLU A CA 1
ATOM 732 C C . GLU A 1 99 ? 15.869 9.970 -16.223 1.00 63.00 99 GLU A C 1
ATOM 734 O O . GLU A 1 99 ? 16.927 9.419 -15.911 1.00 63.00 99 GLU A O 1
ATOM 739 N N . ASP A 1 100 ? 15.043 10.519 -15.325 1.00 68.44 100 ASP A N 1
ATOM 740 C CA . ASP A 1 100 ? 15.343 10.563 -13.906 1.00 68.44 100 ASP A CA 1
ATOM 741 C C . ASP A 1 100 ? 15.573 9.149 -13.363 1.00 68.44 100 ASP A C 1
ATOM 743 O O . ASP A 1 100 ? 14.829 8.198 -13.624 1.00 68.44 100 ASP A O 1
ATOM 747 N N . GLY A 1 101 ? 16.675 9.019 -12.630 1.00 77.94 101 GLY A N 1
ATOM 748 C CA . GLY A 1 101 ? 17.137 7.752 -12.095 1.00 77.94 101 GLY A CA 1
ATOM 749 C C . GLY A 1 101 ? 16.371 7.307 -10.850 1.00 77.94 101 GLY A C 1
ATOM 750 O O . GLY A 1 101 ? 15.287 7.783 -10.516 1.00 77.94 101 GLY A O 1
ATOM 751 N N . LEU A 1 102 ? 16.997 6.389 -10.119 1.00 80.88 102 LEU A N 1
ATOM 752 C CA . LEU A 1 102 ? 16.467 5.800 -8.891 1.00 80.88 102 LEU A CA 1
ATOM 753 C C . LEU A 1 102 ? 16.008 6.838 -7.851 1.00 80.88 102 LEU A C 1
ATOM 755 O O . LEU A 1 102 ? 15.003 6.616 -7.184 1.00 80.88 102 LEU A O 1
ATOM 759 N N . ASP A 1 103 ? 16.699 7.972 -7.732 1.00 81.06 103 ASP A N 1
ATOM 760 C CA . ASP A 1 103 ? 16.381 8.998 -6.732 1.00 81.06 103 ASP A CA 1
ATOM 761 C C . ASP A 1 103 ? 14.987 9.606 -6.927 1.00 81.06 103 ASP A C 1
ATOM 763 O O . ASP A 1 103 ? 14.255 9.783 -5.956 1.00 81.06 103 ASP A O 1
ATOM 767 N N . ALA A 1 104 ? 14.571 9.857 -8.171 1.00 84.50 104 ALA A N 1
ATOM 768 C CA . ALA A 1 104 ? 13.237 10.385 -8.449 1.00 84.50 104 ALA A CA 1
ATOM 769 C C . ALA A 1 104 ? 12.138 9.353 -8.171 1.00 84.50 104 ALA A C 1
ATOM 771 O O . ALA A 1 104 ? 11.059 9.706 -7.697 1.00 84.50 104 ALA A O 1
ATOM 772 N N . TYR A 1 105 ? 12.421 8.067 -8.390 1.00 85.62 105 TYR A N 1
ATOM 773 C CA . TYR A 1 105 ? 11.510 6.999 -7.991 1.00 85.62 105 TYR A CA 1
ATOM 774 C C . TYR A 1 105 ? 11.383 6.899 -6.466 1.00 85.62 105 TYR A C 1
ATOM 776 O O . TYR A 1 105 ? 10.276 6.777 -5.946 1.00 85.62 105 TYR A O 1
ATOM 784 N N . LEU A 1 106 ? 12.492 6.996 -5.728 1.00 84.12 106 LEU A N 1
ATOM 785 C CA . LEU A 1 106 ? 12.453 7.023 -4.263 1.00 84.12 106 LEU A CA 1
ATOM 786 C C . LEU A 1 106 ? 11.682 8.244 -3.746 1.00 84.12 106 LEU A C 1
ATOM 788 O O . LEU A 1 106 ? 10.894 8.122 -2.811 1.00 84.12 106 LEU A O 1
ATOM 792 N N . GLU A 1 107 ? 11.852 9.398 -4.381 1.00 85.38 107 GLU A N 1
ATOM 793 C CA . GLU A 1 107 ? 11.113 10.615 -4.055 1.00 85.38 107 GLU A CA 1
ATOM 794 C C . GLU A 1 107 ? 9.608 10.486 -4.351 1.00 85.38 107 GLU A C 1
ATOM 796 O O . GLU A 1 107 ? 8.765 10.903 -3.551 1.00 85.38 107 GLU A O 1
ATOM 801 N N . PHE A 1 108 ? 9.252 9.817 -5.449 1.00 89.50 108 PHE A N 1
ATOM 802 C CA . PHE A 1 108 ? 7.875 9.425 -5.736 1.00 89.50 108 PHE A CA 1
ATOM 803 C C . PHE A 1 108 ? 7.295 8.528 -4.631 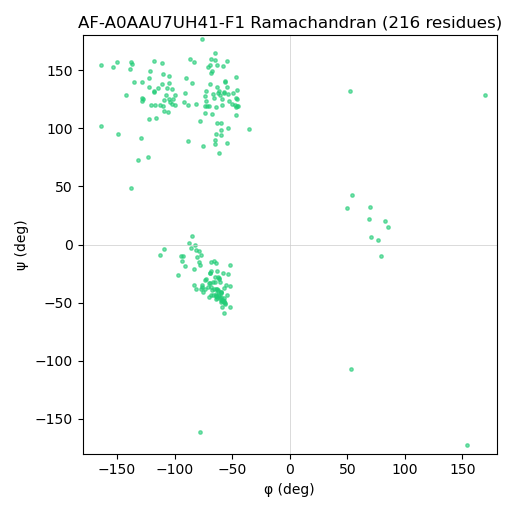1.00 89.50 108 PHE A C 1
ATOM 805 O O . PHE A 1 108 ? 6.218 8.822 -4.108 1.00 89.50 108 PHE A O 1
ATOM 812 N N . LEU A 1 109 ? 8.016 7.478 -4.215 1.00 89.19 109 LEU A N 1
ATOM 813 C CA . LEU A 1 109 ? 7.578 6.597 -3.126 1.00 89.19 109 LEU A CA 1
ATOM 814 C C . LEU A 1 109 ? 7.388 7.365 -1.811 1.00 89.19 109 LEU A C 1
ATOM 816 O O . LEU A 1 109 ? 6.405 7.139 -1.103 1.00 89.19 109 LEU A O 1
ATOM 820 N N . ARG A 1 110 ? 8.307 8.289 -1.496 1.00 87.62 110 ARG A N 1
ATOM 821 C CA . ARG A 1 110 ? 8.223 9.161 -0.316 1.00 87.62 110 ARG A CA 1
ATOM 822 C C . ARG A 1 110 ? 6.962 10.017 -0.362 1.00 87.62 110 ARG A C 1
ATOM 824 O O . ARG A 1 110 ? 6.222 10.058 0.617 1.00 87.62 110 ARG A O 1
ATOM 831 N N . THR A 1 111 ? 6.699 10.640 -1.508 1.00 90.94 111 THR A N 1
ATOM 832 C CA . THR A 1 111 ? 5.530 11.498 -1.722 1.00 90.94 111 THR A CA 1
ATOM 833 C C . THR A 1 111 ? 4.238 10.715 -1.516 1.00 90.94 111 THR A C 1
ATOM 835 O O . THR A 1 111 ? 3.386 11.137 -0.739 1.00 90.94 111 THR A O 1
ATOM 838 N N . VAL A 1 112 ? 4.102 9.544 -2.144 1.00 92.50 112 VAL A N 1
ATOM 839 C CA . VAL A 1 112 ? 2.919 8.687 -1.966 1.00 92.50 112 VAL A CA 1
ATOM 840 C C . VAL A 1 112 ? 2.737 8.314 -0.494 1.00 92.50 112 VAL A C 1
ATOM 842 O O . VAL A 1 112 ? 1.644 8.457 0.051 1.00 92.50 112 VAL A O 1
ATOM 845 N N . LEU A 1 113 ? 3.804 7.876 0.178 1.00 91.00 113 LEU A N 1
ATOM 846 C CA . LEU A 1 113 ? 3.728 7.493 1.585 1.00 91.00 113 LEU A CA 1
ATOM 847 C C . LEU A 1 113 ? 3.283 8.664 2.471 1.00 91.00 113 LEU A C 1
ATOM 849 O O . LEU A 1 113 ? 2.390 8.494 3.297 1.00 91.00 113 LEU A O 1
ATOM 853 N N . GLU A 1 114 ? 3.858 9.852 2.291 1.00 89.06 114 GLU A N 1
ATOM 854 C CA . GLU A 1 114 ? 3.522 11.042 3.079 1.00 89.06 114 GLU A CA 1
ATOM 855 C C . GLU A 1 114 ? 2.074 11.491 2.876 1.00 89.06 114 GLU A C 1
ATOM 857 O O . GLU A 1 114 ? 1.374 11.753 3.856 1.00 89.06 114 GLU A O 1
ATOM 862 N N . GLN A 1 115 ? 1.603 11.521 1.628 1.00 92.19 115 GLN A N 1
ATOM 863 C CA . GLN A 1 115 ? 0.246 11.967 1.308 1.00 92.19 115 GLN A CA 1
ATOM 864 C C . GLN A 1 115 ? -0.822 11.004 1.829 1.00 92.19 115 GLN A C 1
ATOM 866 O O . GLN A 1 115 ? -1.878 11.434 2.292 1.00 92.19 115 GLN A O 1
ATOM 871 N N . GLN A 1 116 ? -0.551 9.698 1.787 1.00 94.50 116 GLN A N 1
ATOM 872 C CA . GLN A 1 116 ? -1.543 8.687 2.152 1.00 94.50 116 GLN A CA 1
ATOM 873 C C . GLN A 1 116 ? -1.492 8.294 3.634 1.00 94.50 116 GLN A C 1
ATOM 875 O O . GLN A 1 116 ? -2.473 7.771 4.167 1.00 94.50 116 GLN A O 1
ATOM 880 N N . ARG A 1 117 ? -0.390 8.579 4.343 1.00 92.38 117 ARG A N 1
ATOM 881 C CA . ARG A 1 117 ? -0.227 8.200 5.756 1.00 92.38 117 ARG A CA 1
ATOM 882 C C . ARG A 1 117 ? -1.321 8.756 6.660 1.00 92.38 117 ARG A C 1
ATOM 884 O O . ARG A 1 117 ? -1.751 8.063 7.578 1.00 92.38 117 ARG A O 1
ATOM 891 N N . ALA A 1 118 ? -1.780 9.979 6.399 1.00 92.62 118 ALA A N 1
ATOM 892 C CA . ALA A 1 118 ? -2.799 10.643 7.210 1.00 92.62 118 ALA A CA 1
ATOM 893 C C . ALA A 1 118 ? -4.164 9.932 7.184 1.00 92.62 118 ALA A C 1
ATOM 895 O O . ALA A 1 118 ? -5.000 10.199 8.043 1.00 92.62 118 ALA A O 1
ATOM 896 N N . LEU A 1 119 ? -4.409 9.029 6.229 1.00 96.31 119 LEU A N 1
ATOM 897 C CA . LEU A 1 119 ? -5.654 8.265 6.155 1.00 96.31 119 LEU A CA 1
ATOM 898 C C . LEU A 1 119 ? -5.751 7.188 7.234 1.00 96.31 119 LEU A C 1
ATOM 900 O O . LEU A 1 119 ? -6.856 6.879 7.680 1.00 96.31 119 LEU A O 1
ATOM 904 N N . ALA A 1 120 ? -4.622 6.636 7.674 1.00 95.44 120 ALA A N 1
ATOM 905 C CA . ALA A 1 120 ? -4.609 5.635 8.729 1.00 95.44 120 ALA A CA 1
ATOM 906 C C . ALA A 1 120 ? -4.904 6.281 10.092 1.00 95.44 120 ALA A C 1
ATOM 908 O O . ALA A 1 120 ? -4.334 7.310 10.461 1.00 95.44 120 ALA A O 1
ATOM 909 N N . ARG A 1 121 ? -5.817 5.673 10.852 1.00 95.06 121 ARG A N 1
ATOM 910 C CA . ARG A 1 121 ? -6.176 6.123 12.203 1.00 95.06 121 ARG A CA 1
ATOM 911 C C . ARG A 1 121 ? -5.033 5.902 13.197 1.00 95.06 121 ARG A C 1
ATOM 913 O O . ARG A 1 121 ? -4.212 5.015 12.969 1.00 95.06 121 ARG A O 1
ATOM 920 N N . PRO A 1 122 ? -5.016 6.604 14.343 1.00 93.19 122 PRO A N 1
ATOM 921 C CA . PRO A 1 122 ? -4.178 6.234 15.483 1.00 93.19 122 PRO A CA 1
ATOM 922 C C . PRO A 1 122 ? -4.254 4.734 15.812 1.00 93.19 122 PRO A C 1
ATOM 924 O O . PRO A 1 122 ? -5.343 4.183 15.982 1.00 93.19 122 PRO A O 1
ATOM 927 N N . GLY A 1 123 ? -3.099 4.067 15.874 1.00 92.38 123 GLY A N 1
ATOM 928 C CA . GLY A 1 123 ? -2.973 2.618 16.069 1.00 92.38 123 GLY A CA 1
ATOM 929 C C . GLY A 1 123 ? -3.207 1.760 14.816 1.00 92.38 123 GLY A C 1
ATOM 930 O O . GLY A 1 123 ? -2.926 0.561 14.856 1.00 92.38 123 GLY A O 1
ATOM 931 N N . GLY A 1 124 ? -3.691 2.354 13.721 1.00 95.00 124 GLY A N 1
ATOM 932 C CA . GLY A 1 124 ? -3.838 1.723 12.409 1.00 95.00 124 GLY A CA 1
ATOM 933 C C . GLY A 1 124 ? -2.512 1.595 11.660 1.00 95.00 124 GLY A C 1
ATOM 934 O O . GLY A 1 124 ? -1.465 2.049 12.133 1.00 95.00 124 GLY A O 1
ATOM 935 N N . HIS A 1 125 ? -2.557 0.976 10.481 1.00 95.62 125 HIS A N 1
ATOM 936 C CA . HIS A 1 125 ? -1.359 0.633 9.716 1.00 95.62 125 HIS A CA 1
ATOM 937 C C . HIS A 1 125 ? -1.326 1.257 8.322 1.00 95.62 125 HIS A C 1
ATOM 939 O O . HIS A 1 125 ? -2.348 1.414 7.656 1.00 95.62 125 HIS A O 1
ATOM 945 N N . VAL A 1 126 ? -0.111 1.535 7.858 1.00 95.50 126 VAL A N 1
ATOM 946 C CA . VAL A 1 126 ? 0.200 1.786 6.449 1.00 95.50 126 VAL A CA 1
ATOM 947 C C . VAL A 1 126 ? 1.175 0.707 6.004 1.00 95.50 126 VAL A C 1
ATOM 949 O O . VAL A 1 126 ? 2.161 0.449 6.692 1.00 95.50 126 VAL A O 1
ATOM 952 N N . VAL A 1 127 ? 0.908 0.060 4.877 1.00 95.94 127 VAL A N 1
ATOM 953 C CA . VAL A 1 127 ? 1.752 -0.998 4.322 1.00 95.94 127 VAL A CA 1
ATOM 954 C C . VAL A 1 127 ? 2.223 -0.578 2.942 1.00 95.94 127 VAL A C 1
ATOM 956 O O . VAL A 1 127 ? 1.404 -0.373 2.056 1.00 95.94 127 VAL A O 1
ATOM 959 N N . LEU A 1 128 ? 3.537 -0.475 2.754 1.00 93.94 128 LEU A N 1
ATOM 960 C CA . LEU A 1 128 ? 4.166 -0.225 1.461 1.00 93.94 128 LEU A CA 1
ATOM 961 C C . LEU A 1 128 ? 4.691 -1.540 0.883 1.00 93.94 128 LEU A C 1
ATOM 963 O O . LEU A 1 128 ? 5.542 -2.190 1.492 1.00 93.94 128 LEU A O 1
ATOM 967 N N . VAL A 1 129 ? 4.195 -1.915 -0.293 1.00 92.88 129 VAL A N 1
ATOM 968 C CA . VAL A 1 129 ? 4.576 -3.126 -1.023 1.00 92.88 129 VAL A CA 1
ATOM 969 C C . VAL A 1 129 ? 5.380 -2.728 -2.253 1.00 92.88 129 VAL A C 1
ATOM 971 O O . VAL A 1 129 ? 4.860 -2.077 -3.151 1.00 92.88 129 VAL A O 1
ATOM 974 N N . VAL A 1 130 ? 6.653 -3.105 -2.302 1.00 88.50 130 VAL A N 1
ATOM 975 C CA . VAL A 1 130 ? 7.587 -2.693 -3.362 1.00 88.50 130 VAL A CA 1
ATOM 976 C C . VAL A 1 130 ? 8.477 -3.849 -3.790 1.00 88.50 130 VAL A C 1
ATOM 978 O O . VAL A 1 130 ? 8.809 -4.723 -2.989 1.00 88.50 130 VAL A O 1
ATOM 981 N N . ARG A 1 131 ? 8.918 -3.841 -5.050 1.00 83.19 131 ARG A N 1
ATOM 982 C CA . ARG A 1 131 ? 9.987 -4.735 -5.515 1.00 83.19 131 ARG A CA 1
ATOM 983 C C . ARG A 1 131 ? 11.353 -4.076 -5.340 1.00 83.19 131 ARG A C 1
ATOM 985 O O . ARG A 1 131 ? 11.476 -2.869 -5.563 1.00 83.19 131 ARG A O 1
ATOM 992 N N . PRO A 1 132 ? 12.393 -4.847 -4.978 1.00 75.00 132 PRO A N 1
ATOM 993 C CA . PRO A 1 132 ? 13.770 -4.405 -5.141 1.00 75.00 132 PRO A CA 1
ATOM 994 C C . PRO A 1 132 ? 14.033 -4.033 -6.599 1.00 75.00 132 PRO A C 1
ATOM 996 O O . PRO A 1 132 ? 13.593 -4.740 -7.506 1.00 75.00 132 PRO A O 1
ATOM 999 N N . VAL A 1 133 ? 14.781 -2.954 -6.816 1.00 71.81 133 VAL A N 1
ATOM 1000 C CA . VAL A 1 133 ? 15.192 -2.550 -8.163 1.00 71.81 133 VAL A CA 1
ATOM 1001 C C . VAL A 1 133 ? 16.140 -3.595 -8.736 1.00 71.81 133 VAL A C 1
ATOM 1003 O O . VAL A 1 133 ? 17.111 -3.991 -8.082 1.00 71.81 133 VAL A O 1
ATOM 1006 N N . GLN A 1 134 ? 15.850 -4.050 -9.953 1.00 67.19 134 GLN A N 1
ATOM 1007 C CA . GLN A 1 134 ? 16.694 -5.001 -10.662 1.00 67.19 134 GLN A CA 1
ATOM 1008 C C . GLN A 1 134 ? 17.528 -4.249 -11.703 1.00 67.19 134 GLN A C 1
ATOM 1010 O O . GLN A 1 134 ? 17.001 -3.556 -12.567 1.00 67.19 134 GLN A O 1
ATOM 1015 N N . GLN A 1 135 ? 18.851 -4.403 -11.661 1.00 58.09 135 GLN A N 1
ATOM 10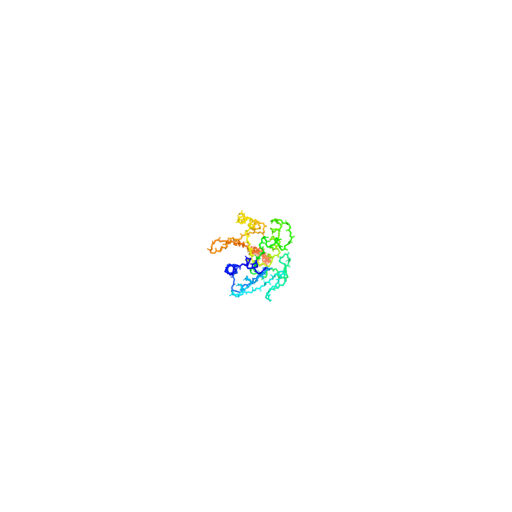16 C CA . GLN A 1 135 ? 19.745 -3.875 -12.692 1.00 58.09 135 GLN A CA 1
ATOM 1017 C C . GLN A 1 135 ? 20.382 -5.049 -13.438 1.00 58.09 135 GLN A C 1
ATOM 1019 O O . GLN A 1 135 ? 21.073 -5.879 -12.851 1.00 58.09 135 GLN A O 1
ATOM 1024 N N . GLN A 1 136 ? 20.143 -5.121 -14.753 1.00 55.00 136 GLN A N 1
ATOM 1025 C CA . GLN A 1 136 ? 20.739 -6.121 -15.655 1.00 55.00 136 GLN A CA 1
ATOM 1026 C C . GLN A 1 136 ? 20.534 -7.585 -15.205 1.00 55.00 136 GLN A C 1
ATOM 1028 O O . GLN A 1 136 ? 21.458 -8.395 -15.252 1.00 55.00 136 GLN A O 1
ATOM 1033 N N . GLY A 1 137 ? 19.330 -7.933 -14.736 1.00 52.03 137 GLY A N 1
ATOM 1034 C CA . GLY A 1 137 ? 18.997 -9.307 -14.326 1.00 52.03 137 GLY A CA 1
ATOM 1035 C C . GLY A 1 137 ? 19.688 -9.774 -13.041 1.00 52.03 137 GLY A C 1
ATOM 1036 O O . GLY A 1 137 ? 19.560 -10.933 -12.652 1.00 52.03 137 GLY A O 1
ATOM 1037 N N . ARG A 1 138 ? 20.409 -8.881 -12.357 1.00 47.66 138 ARG A N 1
ATOM 1038 C CA . ARG A 1 138 ? 20.874 -9.088 -10.992 1.00 47.66 138 ARG A CA 1
ATOM 1039 C C . ARG A 1 138 ? 20.033 -8.217 -10.078 1.00 47.66 138 ARG A C 1
ATOM 1041 O O . ARG A 1 138 ? 19.825 -7.034 -10.348 1.00 47.66 138 ARG A O 1
ATOM 1048 N N . THR A 1 139 ? 19.581 -8.792 -8.967 1.00 52.16 139 THR A N 1
ATOM 1049 C CA . THR A 1 139 ? 19.175 -7.987 -7.818 1.00 52.16 139 THR A CA 1
ATOM 1050 C C . THR A 1 139 ? 20.417 -7.208 -7.417 1.00 52.16 139 THR A C 1
ATOM 1052 O O . THR A 1 139 ? 21.323 -7.753 -6.787 1.00 52.16 139 THR A O 1
ATOM 1055 N N . THR A 1 140 ? 20.513 -5.952 -7.849 1.00 48.56 140 THR A N 1
ATOM 1056 C CA . THR A 1 140 ? 21.448 -4.999 -7.267 1.00 48.56 140 THR A CA 1
ATOM 1057 C C . THR A 1 140 ? 20.955 -4.821 -5.858 1.00 48.56 140 THR A C 1
ATOM 1059 O O . THR A 1 140 ? 20.011 -4.077 -5.617 1.00 48.56 140 THR A O 1
ATOM 1062 N N . GLY A 1 141 ? 21.474 -5.671 -4.976 1.00 46.06 141 GLY A N 1
ATOM 1063 C CA . GLY A 1 141 ? 21.033 -5.788 -3.610 1.00 46.06 141 GLY A CA 1
ATOM 1064 C C . GLY A 1 141 ? 21.078 -4.423 -2.971 1.00 46.06 141 GLY A C 1
ATOM 1065 O O . GLY A 1 141 ? 22.132 -3.983 -2.532 1.00 46.06 141 GLY A O 1
ATOM 1066 N N . ASP A 1 142 ? 19.918 -3.786 -2.884 1.00 47.41 142 ASP A N 1
ATOM 1067 C CA . ASP A 1 142 ? 19.640 -2.996 -1.722 1.00 47.41 142 ASP A CA 1
ATOM 1068 C C . ASP A 1 142 ? 18.156 -2.962 -1.380 1.00 47.41 142 ASP A C 1
ATOM 1070 O O . ASP A 1 142 ? 17.381 -2.110 -1.810 1.00 47.41 142 ASP A O 1
ATOM 1074 N N . ALA A 1 143 ? 17.787 -3.871 -0.477 1.00 49.62 143 ALA A N 1
ATOM 1075 C CA . ALA A 1 143 ? 16.636 -3.679 0.392 1.00 49.62 143 ALA A CA 1
ATOM 1076 C C . ALA A 1 143 ? 16.697 -2.319 1.122 1.00 49.62 143 ALA A C 1
ATOM 1078 O O . ALA A 1 143 ? 15.668 -1.859 1.616 1.00 49.62 143 ALA A O 1
ATOM 1079 N N . ARG A 1 144 ? 17.875 -1.662 1.192 1.00 53.12 144 ARG A N 1
ATOM 1080 C CA . ARG A 1 144 ? 18.031 -0.353 1.828 1.00 53.12 144 ARG A CA 1
ATOM 1081 C C . ARG A 1 144 ? 17.214 0.742 1.169 1.00 53.12 144 ARG A C 1
ATOM 1083 O O . ARG A 1 144 ? 16.821 1.607 1.915 1.00 53.12 144 ARG A O 1
ATOM 1090 N N . GLY A 1 145 ? 16.892 0.754 -0.126 1.00 57.81 145 GLY A N 1
ATOM 1091 C CA . GLY A 1 145 ? 16.096 1.865 -0.692 1.00 57.81 145 GLY A CA 1
ATOM 1092 C C . GLY A 1 145 ? 14.742 2.040 0.027 1.00 57.81 145 GLY A C 1
ATOM 1093 O O . GLY A 1 145 ? 14.505 3.065 0.669 1.00 57.81 145 GLY A O 1
ATOM 1094 N N . PRO A 1 146 ? 13.894 0.999 0.043 1.00 54.16 146 PRO A N 1
ATOM 1095 C CA . PRO A 1 146 ? 12.646 1.002 0.803 1.00 54.16 146 PRO A CA 1
ATOM 1096 C C . PRO A 1 146 ? 12.818 1.027 2.330 1.00 54.16 146 PRO A C 1
ATOM 1098 O O . PRO A 1 146 ? 11.996 1.624 3.020 1.00 54.16 146 PRO A O 1
ATOM 1101 N N . LEU A 1 147 ? 13.879 0.418 2.879 1.00 55.84 147 LEU A N 1
ATOM 1102 C CA . LEU A 1 147 ? 14.168 0.465 4.323 1.00 55.84 147 LEU A CA 1
ATOM 1103 C C . LEU A 1 147 ? 14.692 1.835 4.788 1.00 55.84 147 LEU A C 1
ATOM 1105 O O . LEU A 1 147 ? 14.423 2.227 5.916 1.00 55.84 147 LEU A O 1
ATOM 1109 N N . LEU A 1 148 ? 15.402 2.576 3.936 1.00 56.34 148 LEU A N 1
ATOM 1110 C CA . LEU A 1 148 ? 15.849 3.956 4.153 1.00 56.34 148 LEU A CA 1
ATOM 1111 C C . LEU A 1 148 ? 14.671 4.915 4.034 1.00 56.34 148 LEU A C 1
ATOM 1113 O O . LEU A 1 148 ? 14.584 5.854 4.822 1.00 56.34 148 LEU A O 1
ATOM 1117 N N . LEU A 1 149 ? 13.752 4.657 3.096 1.00 59.53 149 LEU A N 1
ATOM 1118 C CA . LEU A 1 149 ? 12.453 5.326 3.057 1.00 59.53 149 LEU A CA 1
ATOM 1119 C C . LEU A 1 149 ? 11.725 5.094 4.384 1.00 59.53 149 LEU A C 1
ATOM 1121 O O . LEU A 1 149 ? 11.325 6.037 5.057 1.00 59.53 149 LEU A O 1
ATOM 1125 N N . GLY A 1 150 ? 11.680 3.832 4.815 1.00 56.22 150 GLY A N 1
ATOM 1126 C CA . GLY A 1 150 ? 11.151 3.429 6.105 1.00 56.22 150 GLY A CA 1
ATOM 1127 C C . GLY A 1 150 ? 11.759 4.210 7.269 1.00 56.22 150 GLY A C 1
ATOM 1128 O O . GLY A 1 150 ? 11.031 4.858 8.008 1.00 56.22 150 GLY A O 1
ATOM 1129 N N . ALA A 1 151 ? 13.088 4.227 7.372 1.00 52.28 151 ALA A N 1
ATOM 1130 C CA . ALA A 1 151 ? 13.837 4.902 8.430 1.00 52.28 151 ALA A CA 1
ATOM 1131 C C . ALA A 1 151 ? 13.660 6.433 8.459 1.00 52.28 151 ALA A C 1
ATOM 1133 O O . ALA A 1 151 ? 13.895 7.050 9.496 1.00 52.28 151 ALA A O 1
ATOM 1134 N N . ARG A 1 152 ? 13.271 7.059 7.340 1.00 57.00 152 ARG A N 1
ATOM 1135 C CA . ARG A 1 152 ? 13.054 8.515 7.238 1.00 57.00 152 ARG A CA 1
ATOM 1136 C C . ARG A 1 152 ? 11.591 8.921 7.392 1.00 57.00 152 ARG A C 1
ATOM 1138 O O . ARG A 1 152 ? 11.319 10.043 7.806 1.00 57.00 152 ARG A O 1
ATOM 1145 N N . SER A 1 153 ? 10.661 8.029 7.068 1.00 57.81 153 SER A N 1
ATOM 1146 C CA . SER A 1 153 ? 9.226 8.318 7.054 1.00 57.81 153 SER A CA 1
ATOM 1147 C C . SER A 1 153 ? 8.509 7.944 8.356 1.00 57.81 153 SER A C 1
ATOM 1149 O O . SER A 1 153 ? 7.356 8.324 8.539 1.00 57.81 153 SER A O 1
ATOM 1151 N N . GLY A 1 154 ? 9.152 7.238 9.289 1.00 63.34 154 GLY A N 1
ATOM 1152 C CA . GLY A 1 154 ? 8.596 6.900 10.603 1.00 63.34 154 GLY A CA 1
ATOM 1153 C C . GLY A 1 154 ? 9.209 5.627 11.184 1.00 63.34 154 GLY A C 1
ATOM 1154 O O . GLY A 1 154 ? 10.148 5.070 10.631 1.00 63.34 154 GLY A O 1
ATOM 1155 N N . GLU A 1 155 ? 8.680 5.134 12.301 1.00 70.69 155 GLU A N 1
ATOM 1156 C CA . GLU A 1 155 ? 9.139 3.859 12.853 1.00 70.69 155 GLU A CA 1
ATOM 1157 C C . GLU A 1 155 ? 8.516 2.698 12.057 1.00 70.69 155 GLU A C 1
ATOM 1159 O O . GLU A 1 155 ? 7.315 2.425 12.140 1.00 70.69 155 GLU A O 1
ATOM 1164 N N . VAL A 1 156 ? 9.329 2.034 11.230 1.00 79.81 156 VAL A N 1
ATOM 1165 C CA . VAL A 1 156 ? 8.943 0.778 10.574 1.00 79.81 156 VAL A CA 1
ATOM 1166 C C . VAL A 1 156 ? 8.724 -0.267 11.659 1.00 79.81 156 VAL A C 1
ATOM 1168 O O . VAL A 1 156 ? 9.652 -0.629 12.379 1.00 79.81 156 VAL A O 1
ATOM 1171 N N . ARG A 1 157 ? 7.499 -0.782 11.762 1.00 85.12 157 ARG A N 1
ATOM 1172 C CA . ARG A 1 157 ? 7.137 -1.761 12.788 1.00 85.12 157 ARG A CA 1
ATOM 1173 C C . ARG A 1 157 ? 7.523 -3.180 12.394 1.00 85.12 157 ARG A C 1
ATOM 1175 O O . ARG A 1 157 ? 7.861 -3.986 13.257 1.00 85.12 157 ARG A O 1
ATOM 1182 N N . ALA A 1 158 ? 7.432 -3.493 11.105 1.00 87.25 158 ALA A N 1
ATOM 1183 C CA . ALA A 1 158 ? 7.779 -4.802 10.576 1.00 87.25 158 ALA A CA 1
ATOM 1184 C C . ALA A 1 158 ? 8.210 -4.718 9.110 1.00 87.25 158 ALA A C 1
ATOM 1186 O O . ALA A 1 158 ? 7.764 -3.848 8.359 1.00 87.25 158 ALA A O 1
ATOM 1187 N N . VAL A 1 159 ? 9.051 -5.671 8.718 1.00 88.12 159 VAL A N 1
ATOM 1188 C CA . VAL A 1 159 ? 9.504 -5.876 7.344 1.00 88.12 159 VAL A CA 1
ATOM 1189 C C . VAL A 1 159 ? 9.263 -7.338 7.007 1.00 88.12 159 VAL A C 1
ATOM 1191 O O . VAL A 1 159 ? 9.771 -8.216 7.703 1.00 88.12 159 VAL A O 1
ATOM 1194 N N . HIS A 1 160 ? 8.514 -7.596 5.938 1.00 89.56 160 HIS A N 1
ATOM 1195 C CA . HIS A 1 160 ? 8.317 -8.942 5.400 1.00 89.56 160 HIS A CA 1
ATOM 1196 C C . HIS A 1 160 ? 8.853 -9.034 3.986 1.00 89.56 160 HIS A C 1
ATOM 1198 O O . HIS A 1 160 ? 8.949 -8.034 3.269 1.00 89.56 160 HIS A O 1
ATOM 1204 N N . VAL A 1 161 ? 9.149 -10.263 3.577 1.00 87.38 161 VAL A N 1
ATOM 1205 C CA . VAL A 1 161 ? 9.477 -10.577 2.193 1.00 87.38 161 VAL A CA 1
ATOM 1206 C C . VAL A 1 161 ? 8.595 -11.728 1.733 1.00 87.38 161 VAL A C 1
ATOM 1208 O O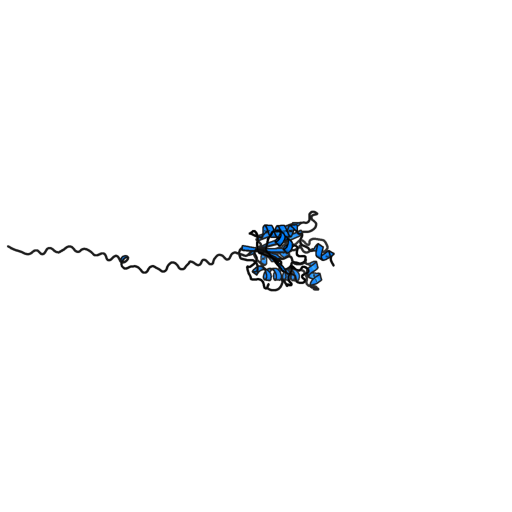 . VAL A 1 161 ? 8.541 -12.767 2.389 1.00 87.38 161 VAL A O 1
ATOM 1211 N N . ALA A 1 162 ? 7.890 -11.541 0.620 1.00 86.75 162 ALA A N 1
ATOM 1212 C CA . ALA A 1 162 ? 7.104 -12.594 -0.012 1.00 86.75 162 ALA A CA 1
ATOM 1213 C C . ALA A 1 162 ? 7.827 -13.093 -1.260 1.00 86.75 162 ALA A C 1
ATOM 1215 O O . ALA A 1 162 ? 8.130 -12.291 -2.140 1.00 86.75 162 ALA A O 1
ATOM 1216 N N . PHE A 1 163 ? 8.067 -14.402 -1.335 1.00 83.69 163 PHE A N 1
ATOM 1217 C CA . PHE A 1 163 ? 8.751 -15.040 -2.457 1.00 83.69 163 PHE A CA 1
ATOM 1218 C C . PHE A 1 163 ? 7.802 -15.901 -3.289 1.00 83.69 163 PHE A C 1
ATOM 1220 O O . PHE A 1 163 ? 6.905 -16.558 -2.750 1.00 83.69 163 PHE A O 1
ATOM 1227 N N . ALA A 1 164 ? 8.045 -15.954 -4.597 1.00 80.75 164 ALA A N 1
ATOM 1228 C CA . ALA A 1 164 ? 7.496 -17.003 -5.448 1.00 80.75 164 ALA A CA 1
ATOM 1229 C C . ALA A 1 164 ? 8.036 -18.389 -5.029 1.00 80.75 164 ALA A C 1
ATOM 1231 O O . ALA A 1 164 ? 9.111 -18.505 -4.439 1.00 80.75 164 ALA A O 1
ATOM 1232 N N . ARG A 1 165 ? 7.286 -19.465 -5.319 1.00 76.44 165 ARG A N 1
ATOM 1233 C CA . ARG A 1 165 ? 7.647 -20.843 -4.908 1.00 76.44 165 ARG A CA 1
ATOM 1234 C C . ARG A 1 165 ? 8.960 -21.344 -5.510 1.00 76.44 165 ARG A C 1
ATOM 1236 O O . ARG A 1 165 ? 9.607 -22.195 -4.914 1.00 76.44 165 ARG A O 1
ATOM 1243 N N . ASP A 1 166 ? 9.317 -20.841 -6.682 1.00 77.06 166 ASP A N 1
ATOM 1244 C CA . ASP A 1 166 ? 10.578 -21.114 -7.373 1.00 77.06 166 ASP A CA 1
ATOM 1245 C C . ASP A 1 166 ? 11.741 -20.242 -6.862 1.00 77.06 166 ASP A C 1
ATOM 1247 O O . ASP A 1 166 ? 12.866 -20.374 -7.337 1.00 77.06 166 ASP A O 1
ATOM 1251 N N . GLY A 1 167 ? 11.481 -19.358 -5.891 1.00 70.94 167 GLY A N 1
ATOM 1252 C CA . GLY A 1 167 ? 12.437 -18.389 -5.360 1.00 70.94 167 GLY A CA 1
ATOM 1253 C C . GLY A 1 167 ? 12.681 -17.178 -6.269 1.00 70.94 167 GLY A C 1
ATOM 1254 O O . GLY A 1 167 ? 13.533 -16.355 -5.940 1.00 70.94 167 GLY A O 1
ATOM 1255 N N . GLY A 1 168 ? 11.963 -17.063 -7.394 1.00 72.31 168 GLY A N 1
ATOM 1256 C CA . GLY A 1 168 ? 12.294 -16.166 -8.507 1.00 72.31 168 GLY A CA 1
ATOM 1257 C C . GLY A 1 168 ? 11.844 -14.704 -8.393 1.00 72.31 168 GLY A C 1
ATOM 1258 O O . GLY A 1 168 ? 12.442 -13.839 -9.025 1.00 72.31 168 GLY A O 1
ATOM 1259 N N . GLU A 1 169 ? 10.853 -14.365 -7.573 1.00 68.44 169 GLU A N 1
ATOM 1260 C CA . GLU A 1 169 ? 10.412 -12.975 -7.369 1.00 68.44 169 GLU A CA 1
ATOM 1261 C C . GLU A 1 169 ? 10.202 -12.688 -5.887 1.00 68.44 169 GLU A C 1
ATOM 1263 O O . GLU A 1 169 ? 9.662 -13.535 -5.178 1.00 68.44 169 GLU A O 1
ATOM 1268 N N . ALA A 1 170 ? 10.609 -11.499 -5.430 1.00 77.44 170 ALA A N 1
ATOM 1269 C CA . ALA A 1 170 ? 10.501 -11.074 -4.038 1.00 77.44 170 ALA A CA 1
ATOM 1270 C C . ALA A 1 170 ? 9.791 -9.716 -3.918 1.00 77.44 170 ALA A C 1
ATOM 1272 O O . ALA A 1 170 ? 10.231 -8.726 -4.508 1.00 77.44 170 ALA A O 1
ATOM 1273 N N . TRP A 1 171 ? 8.729 -9.660 -3.116 1.00 86.44 171 TRP A N 1
ATOM 1274 C CA . TRP A 1 171 ? 8.072 -8.420 -2.697 1.00 86.44 171 TRP A CA 1
ATOM 1275 C C . TRP A 1 171 ? 8.543 -8.039 -1.304 1.00 86.44 171 TRP A C 1
ATOM 1277 O O . TRP A 1 171 ? 8.465 -8.856 -0.389 1.00 86.44 171 TRP A O 1
ATOM 1287 N N . HIS A 1 172 ? 8.995 -6.803 -1.128 1.00 87.88 172 HIS A N 1
ATOM 1288 C CA . HIS A 1 172 ? 9.264 -6.232 0.184 1.00 87.88 172 HIS A CA 1
ATOM 1289 C C . HIS A 1 172 ? 8.010 -5.532 0.689 1.00 87.88 172 HIS A C 1
ATOM 1291 O O . HIS A 1 172 ? 7.401 -4.735 -0.022 1.00 87.88 172 HIS A O 1
ATOM 1297 N N . ILE A 1 173 ? 7.635 -5.838 1.924 1.00 91.00 173 ILE A N 1
ATOM 1298 C CA . ILE A 1 173 ? 6.421 -5.341 2.563 1.00 91.00 173 ILE A CA 1
ATOM 1299 C C . ILE A 1 173 ? 6.860 -4.620 3.832 1.00 91.00 173 ILE A C 1
ATOM 1301 O O . ILE A 1 173 ? 7.294 -5.255 4.795 1.00 91.00 173 ILE A O 1
ATOM 1305 N N . LEU A 1 174 ? 6.777 -3.293 3.824 1.00 91.06 174 LEU A N 1
ATOM 1306 C CA . LEU A 1 174 ? 7.125 -2.454 4.968 1.00 91.06 174 LEU A CA 1
ATOM 1307 C C . LEU A 1 174 ? 5.843 -2.010 5.651 1.00 91.06 174 LEU A C 1
ATOM 1309 O O . LEU A 1 174 ? 5.006 -1.360 5.028 1.00 91.06 174 LEU A O 1
ATOM 1313 N N . ALA A 1 175 ? 5.694 -2.351 6.925 1.00 92.38 175 ALA A N 1
ATOM 1314 C CA . ALA A 1 175 ? 4.536 -1.965 7.710 1.00 92.38 175 ALA A CA 1
ATOM 1315 C C . ALA A 1 175 ? 4.900 -0.884 8.723 1.00 92.38 175 ALA A C 1
ATOM 1317 O O . ALA A 1 175 ? 5.820 -1.037 9.529 1.00 92.38 175 ALA A O 1
ATOM 1318 N N . PHE A 1 176 ? 4.118 0.185 8.704 1.00 91.56 176 PHE A N 1
ATOM 1319 C CA . PHE A 1 176 ? 4.187 1.318 9.610 1.00 91.56 176 PHE A CA 1
ATOM 1320 C C . PHE A 1 176 ? 2.945 1.299 10.489 1.00 91.56 176 PHE A C 1
ATOM 1322 O O . PHE A 1 176 ? 1.844 1.077 9.985 1.00 91.56 176 PHE A O 1
ATOM 1329 N N . GLN A 1 177 ? 3.103 1.564 11.783 1.00 91.69 177 GLN A N 1
ATOM 1330 C CA . GLN A 1 177 ? 1.967 1.813 12.665 1.00 91.69 177 GLN A CA 1
ATOM 1331 C C . GLN A 1 177 ? 1.851 3.316 12.912 1.00 91.69 177 GLN A C 1
ATOM 1333 O O . GLN A 1 177 ? 2.850 3.990 13.172 1.00 91.69 177 GLN A O 1
ATOM 1338 N N . ILE A 1 178 ? 0.640 3.857 12.816 1.00 91.31 178 ILE A N 1
ATOM 1339 C CA . ILE A 1 178 ? 0.388 5.237 13.222 1.00 91.31 178 ILE A CA 1
ATOM 1340 C C . ILE A 1 178 ? 0.428 5.287 14.749 1.00 91.31 178 ILE A C 1
ATOM 1342 O O . ILE A 1 178 ? -0.335 4.551 15.383 1.00 91.31 178 ILE A O 1
ATOM 1346 N N . PRO A 1 179 ? 1.283 6.132 15.354 1.00 88.00 179 PRO A N 1
ATOM 1347 C CA . PRO A 1 179 ? 1.322 6.270 16.799 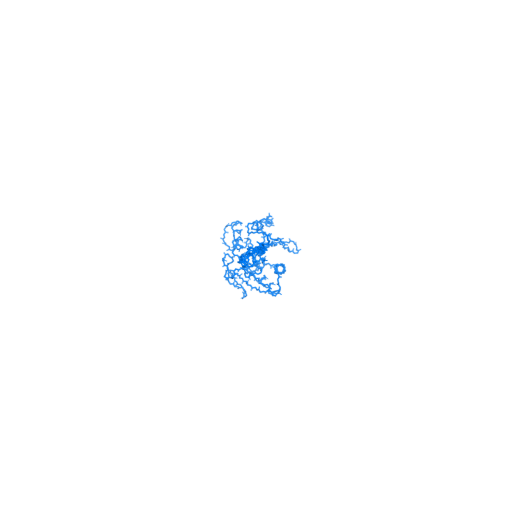1.00 88.00 179 PRO A CA 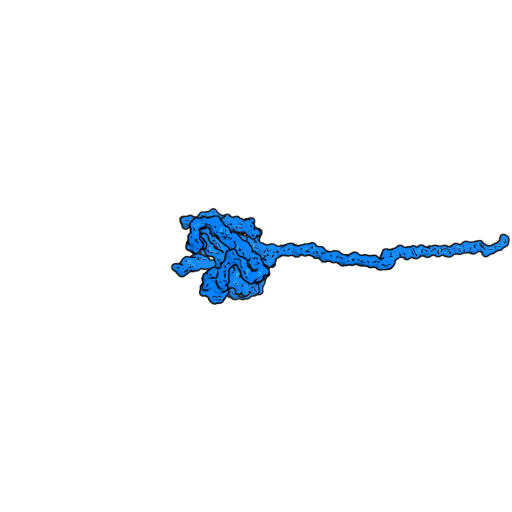1
ATOM 1348 C C . PRO A 1 179 ? -0.067 6.596 17.336 1.00 88.00 179 PRO A C 1
ATOM 1350 O O . PRO A 1 179 ? -0.786 7.431 16.781 1.00 88.00 179 PRO A O 1
ATOM 1353 N N . ILE A 1 180 ? -0.449 5.932 18.420 1.00 85.38 180 ILE A N 1
ATOM 1354 C CA . ILE A 1 180 ? -1.555 6.414 19.236 1.00 85.38 180 ILE A CA 1
ATOM 1355 C C . ILE A 1 180 ? -0.991 7.649 19.934 1.00 85.38 180 ILE A C 1
ATOM 1357 O O . ILE A 1 180 ? 0.027 7.493 20.613 1.00 85.38 180 ILE A O 1
ATOM 1361 N N . PRO A 1 181 ? -1.557 8.858 19.740 1.00 80.75 181 PRO A N 1
ATOM 1362 C CA . PRO A 1 181 ? -1.157 9.995 20.546 1.00 80.75 181 PRO A CA 1
ATOM 1363 C C . PRO A 1 181 ? -1.234 9.534 21.993 1.00 80.75 181 PRO A C 1
ATOM 1365 O O . PRO A 1 181 ? -2.299 9.072 22.415 1.00 80.75 181 PRO A O 1
ATOM 1368 N N . GLU A 1 182 ? -0.115 9.589 22.723 1.00 77.62 182 GLU A N 1
ATOM 1369 C CA . GLU A 1 182 ? -0.192 9.553 24.177 1.00 77.62 182 GLU A CA 1
ATOM 1370 C C . GLU A 1 182 ? -1.280 10.555 24.507 1.00 77.62 182 GLU A C 1
ATOM 1372 O O . GLU A 1 182 ? -1.199 11.705 24.057 1.00 77.62 182 GLU A O 1
ATOM 1377 N N . ALA A 1 183 ? -2.365 10.079 25.130 1.00 61.66 183 ALA A N 1
ATOM 1378 C CA . ALA A 1 183 ? -3.418 10.966 25.572 1.00 61.66 183 ALA A CA 1
ATOM 1379 C C . ALA A 1 183 ? -2.674 12.111 26.234 1.00 61.66 183 ALA A C 1
ATOM 1381 O O . ALA A 1 183 ? -1.873 11.846 27.132 1.00 61.66 183 ALA A O 1
ATOM 1382 N N . ALA A 1 184 ? -2.827 13.336 25.714 1.00 48.88 184 ALA A N 1
ATOM 1383 C CA . ALA A 1 184 ? -2.350 14.498 26.428 1.00 48.88 184 ALA A CA 1
ATOM 1384 C C . ALA A 1 184 ? -2.874 14.258 27.832 1.00 48.88 184 ALA A C 1
ATOM 1386 O O . ALA A 1 184 ? -4.098 14.156 27.989 1.00 48.88 184 ALA A O 1
ATOM 1387 N N . SER A 1 185 ? -1.960 13.996 28.772 1.00 45.81 185 SER A N 1
ATOM 1388 C CA . SER A 1 185 ? -2.255 13.851 30.182 1.00 45.81 185 SER A CA 1
ATOM 1389 C C . SER A 1 185 ? -2.812 15.200 30.575 1.00 45.81 185 SER A C 1
ATOM 1391 O O . SER A 1 185 ? -2.134 16.076 31.091 1.00 45.81 185 SER A O 1
ATOM 1393 N N . THR A 1 186 ? -4.073 15.394 30.230 1.00 49.59 186 THR A N 1
ATOM 1394 C CA . THR A 1 186 ? -4.986 16.254 30.910 1.00 49.59 186 THR A CA 1
ATOM 1395 C C . THR A 1 186 ? -5.083 15.539 32.237 1.00 49.59 186 THR A C 1
ATOM 1397 O O . THR A 1 186 ? -5.924 14.672 32.462 1.00 49.59 186 THR A O 1
ATOM 1400 N N . GLU A 1 187 ? -4.137 15.877 33.117 1.00 47.88 187 GLU A N 1
ATOM 1401 C CA . GLU A 1 187 ? -4.528 16.226 34.464 1.00 47.88 187 GLU A CA 1
ATOM 1402 C C . GLU A 1 187 ? -5.856 16.959 34.305 1.00 47.88 187 GLU A C 1
ATOM 1404 O O . GLU A 1 187 ? -5.920 18.103 33.847 1.00 47.88 187 GLU A O 1
ATOM 1409 N N . LEU A 1 188 ? -6.948 16.233 34.545 1.00 52.22 188 LEU A N 1
ATOM 1410 C CA . LEU A 1 188 ? -8.203 16.869 34.875 1.00 52.22 188 LEU A CA 1
ATOM 1411 C C . LEU A 1 188 ? -7.812 17.917 35.917 1.00 52.22 188 LEU A C 1
ATOM 1413 O O . LEU A 1 188 ? -7.132 17.529 36.876 1.00 52.22 188 LEU A O 1
ATOM 1417 N N . PRO A 1 189 ? -8.136 19.211 35.728 1.00 57.84 189 PRO A N 1
ATOM 1418 C CA . PRO A 1 189 ? -7.885 20.187 36.770 1.00 57.84 189 PRO A CA 1
ATOM 1419 C C . PRO A 1 189 ? -8.427 19.570 38.050 1.00 57.84 189 PRO A C 1
ATOM 1421 O O . PRO A 1 189 ? -9.588 19.141 38.087 1.00 57.84 189 PRO A O 1
ATOM 1424 N N . GLY A 1 190 ? -7.535 19.399 39.032 1.00 64.69 190 GLY A N 1
ATOM 1425 C CA . GLY A 1 190 ? -7.895 18.797 40.304 1.00 64.69 190 GLY A CA 1
ATOM 1426 C C . GLY A 1 190 ? -9.187 19.449 40.793 1.00 64.69 190 GLY A C 1
ATOM 1427 O O . GLY A 1 190 ? -9.403 20.636 40.509 1.00 64.69 190 GLY A O 1
ATOM 1428 N N . PRO A 1 191 ? -10.078 18.689 41.454 1.00 67.88 191 PRO A N 1
ATOM 1429 C CA . PRO A 1 191 ? -11.355 19.223 41.904 1.00 67.88 191 PRO A CA 1
ATOM 1430 C C . PRO A 1 191 ? -11.111 20.580 42.575 1.00 67.88 191 PRO A C 1
ATOM 1432 O O . PRO A 1 191 ? -10.151 20.684 43.348 1.00 67.88 191 PRO A O 1
ATOM 1435 N N . PRO A 1 192 ? -11.901 21.623 42.249 1.00 68.06 192 PRO A N 1
ATOM 1436 C CA . PRO A 1 192 ? -11.677 22.954 42.794 1.00 68.06 192 PRO A CA 1
ATOM 1437 C C . PRO A 1 192 ? -11.520 22.827 44.304 1.00 68.06 192 PRO A C 1
ATOM 1439 O O . PRO A 1 192 ? -12.315 22.130 44.944 1.00 68.06 192 PRO A O 1
ATOM 1442 N N . ALA A 1 193 ? -10.458 23.432 44.844 1.00 70.38 193 ALA A N 1
ATOM 1443 C CA . ALA A 1 193 ? -10.170 23.387 46.268 1.00 70.38 193 ALA A CA 1
ATOM 1444 C C . ALA A 1 193 ? -11.468 23.681 47.027 1.00 70.38 193 ALA A C 1
ATOM 1446 O O . ALA A 1 193 ? -12.083 24.732 46.818 1.00 70.38 193 ALA A O 1
ATOM 1447 N N . ARG A 1 194 ? -11.925 22.719 47.844 1.00 70.75 194 ARG A N 1
ATOM 1448 C CA . ARG A 1 194 ? -13.111 22.914 48.679 1.00 70.75 194 ARG A CA 1
ATOM 1449 C C . ARG A 1 194 ? -12.897 24.201 49.461 1.00 70.75 194 ARG A C 1
ATOM 1451 O O . ARG A 1 194 ? -11.888 24.345 50.148 1.00 70.75 194 ARG A O 1
ATOM 1458 N N . THR A 1 195 ? -13.827 25.142 49.332 1.00 71.94 195 THR A N 1
ATOM 1459 C CA . THR A 1 195 ? -13.852 26.309 50.207 1.00 71.94 195 THR A CA 1
ATOM 1460 C C . THR A 1 195 ? -13.985 25.773 51.633 1.00 71.94 195 THR A C 1
ATOM 1462 O O . THR A 1 195 ? -14.940 25.033 51.880 1.00 71.94 195 THR A O 1
ATOM 1465 N N . PRO A 1 196 ? -13.034 26.051 52.543 1.00 63.47 196 PRO A N 1
ATOM 1466 C CA . PRO A 1 196 ? -13.087 25.510 53.893 1.00 63.47 196 PRO A CA 1
ATOM 1467 C C . PRO A 1 196 ? -14.383 25.967 54.551 1.00 63.47 196 PRO A C 1
ATOM 1469 O O . PRO A 1 196 ? -14.699 27.163 54.575 1.00 63.47 196 PRO A O 1
ATOM 1472 N N . THR A 1 197 ? -15.152 24.999 55.035 1.00 69.00 197 THR A N 1
ATOM 1473 C CA . THR A 1 197 ? -16.387 25.264 55.762 1.00 69.00 197 THR A CA 1
ATOM 1474 C C . THR A 1 197 ? -16.061 25.885 57.123 1.00 69.00 197 THR A C 1
ATOM 1476 O O . THR A 1 197 ? -14.971 25.661 57.650 1.00 69.00 197 THR A O 1
ATOM 1479 N N . PRO A 1 198 ? -16.972 26.671 57.727 1.00 60.62 198 PRO A N 1
ATOM 1480 C CA . PRO A 1 198 ? -16.773 27.224 59.070 1.00 60.62 198 PRO A CA 1
ATOM 1481 C C . PRO A 1 198 ? -16.432 26.160 60.127 1.00 60.62 198 PRO A C 1
ATOM 1483 O O . PRO A 1 198 ? -15.751 26.474 61.093 1.00 60.62 198 PRO A O 1
ATOM 1486 N N . GLU A 1 199 ? -16.835 24.904 59.909 1.00 59.41 199 GLU A N 1
ATOM 1487 C CA . GLU A 1 199 ? -16.528 23.759 60.777 1.00 59.41 199 GLU A CA 1
ATOM 1488 C C . GLU A 1 199 ? -15.044 23.342 60.762 1.00 59.41 199 GLU A C 1
ATOM 1490 O O . GLU A 1 199 ? -14.555 22.805 61.752 1.00 59.41 199 GLU A O 1
ATOM 1495 N N . ASP A 1 200 ? -14.296 23.640 59.691 1.00 60.44 200 ASP A N 1
ATOM 1496 C CA . ASP A 1 200 ? -12.857 23.330 59.596 1.00 60.44 200 ASP A CA 1
ATOM 1497 C C . ASP A 1 200 ? -11.989 24.332 60.376 1.00 60.44 200 ASP A C 1
ATOM 1499 O O . ASP A 1 200 ? -10.806 24.095 60.638 1.00 60.44 200 ASP A O 1
ATOM 1503 N N . ARG A 1 201 ? -12.565 25.476 60.761 1.00 59.59 201 ARG A N 1
ATOM 1504 C CA . ARG A 1 201 ? -11.926 26.444 61.651 1.00 59.59 201 ARG A CA 1
ATOM 1505 C C . ARG A 1 201 ? -12.273 26.035 63.068 1.00 59.59 201 ARG A C 1
ATOM 1507 O O . ARG A 1 201 ? -13.279 26.481 63.601 1.00 59.59 201 ARG A O 1
ATOM 1514 N N . GLY A 1 202 ? -11.454 25.175 63.666 1.00 57.50 202 GLY A N 1
ATOM 1515 C CA . GLY A 1 202 ? -11.576 24.808 65.074 1.00 57.50 202 GLY A CA 1
ATOM 1516 C C . GLY A 1 202 ? -11.577 26.037 65.988 1.00 57.50 202 GLY A C 1
ATOM 1517 O O . GLY A 1 202 ? -10.537 26.438 66.505 1.00 57.50 202 GLY A O 1
ATOM 1518 N N . GLU A 1 203 ? -12.750 26.624 66.217 1.00 55.97 203 GLU A N 1
ATOM 1519 C CA . GLU A 1 203 ? -13.011 27.536 67.319 1.00 55.97 203 GLU A CA 1
ATOM 1520 C C . GLU A 1 203 ? -13.129 26.678 68.575 1.00 55.97 203 GLU A C 1
ATOM 1522 O O . GLU A 1 203 ? -14.202 26.250 68.999 1.00 55.97 203 GLU A O 1
ATOM 1527 N N . GLY A 1 204 ? -11.968 26.379 69.158 1.00 54.41 204 GLY A N 1
ATOM 1528 C CA . GLY A 1 204 ? -11.877 25.867 70.512 1.00 54.41 204 GLY A CA 1
ATOM 1529 C C . GLY A 1 204 ? -12.489 26.882 71.474 1.00 54.41 204 GLY A C 1
ATOM 1530 O O . GLY A 1 204 ? -11.809 27.800 71.933 1.00 54.41 204 GLY A O 1
ATOM 1531 N N . MET A 1 205 ? -13.771 26.711 71.801 1.00 52.28 205 MET A N 1
ATOM 1532 C CA . MET A 1 205 ? -14.382 27.341 72.966 1.00 52.28 205 MET A CA 1
ATOM 1533 C C . MET A 1 205 ? -13.704 26.787 74.220 1.00 52.28 205 MET A C 1
ATOM 1535 O O . MET A 1 205 ? -14.058 25.733 74.748 1.00 52.28 205 MET A O 1
ATOM 1539 N N . ALA A 1 206 ? -12.698 27.513 74.700 1.00 56.03 206 ALA A N 1
ATOM 1540 C CA . ALA A 1 206 ? -12.142 27.320 76.024 1.00 56.03 206 ALA A CA 1
ATOM 1541 C C . ALA A 1 206 ? -13.227 27.637 77.065 1.00 56.03 206 ALA A C 1
ATOM 1543 O O . ALA A 1 206 ? -13.546 28.798 77.330 1.00 56.03 206 ALA A O 1
ATOM 1544 N N . HIS A 1 207 ? -13.789 26.588 77.663 1.00 51.06 207 HIS A N 1
ATOM 1545 C CA . HIS A 1 207 ? -14.597 26.678 78.872 1.00 51.06 207 HIS A CA 1
ATOM 1546 C C . HIS A 1 207 ? -13.745 27.290 79.993 1.00 51.06 207 HIS A C 1
ATOM 1548 O O . HIS A 1 207 ? -12.860 26.651 80.561 1.00 51.06 207 HIS A O 1
ATOM 1554 N N . ARG A 1 208 ? -14.004 28.560 80.303 1.00 57.00 208 ARG A N 1
ATOM 1555 C CA . ARG A 1 208 ? -13.451 29.250 81.468 1.00 57.00 208 ARG A CA 1
ATOM 1556 C C . ARG A 1 208 ? -14.309 28.869 82.686 1.00 57.00 208 ARG A C 1
ATOM 1558 O O . ARG A 1 208 ? -15.515 29.109 82.635 1.00 57.00 208 ARG A O 1
ATOM 1565 N N . PRO A 1 209 ? -13.758 28.273 83.757 1.00 62.06 209 PRO A N 1
ATOM 1566 C CA . PRO A 1 209 ? -14.541 27.988 84.955 1.00 62.06 209 PRO A CA 1
ATOM 1567 C C . PRO A 1 209 ? -14.875 29.287 85.716 1.00 62.06 209 PRO A C 1
ATOM 1569 O O . PRO A 1 209 ? -14.127 30.269 85.615 1.00 62.06 209 PRO A O 1
ATOM 1572 N N . PRO A 1 210 ? -15.991 29.316 86.466 1.00 61.31 210 PRO A N 1
ATOM 1573 C CA . PRO A 1 210 ? -16.412 30.489 87.220 1.00 61.31 210 PRO A CA 1
ATOM 1574 C C . PRO A 1 210 ? -15.471 30.770 88.401 1.00 61.31 210 PRO A C 1
ATOM 1576 O O . PRO A 1 210 ? -15.032 29.866 89.109 1.00 61.31 210 PRO A O 1
ATOM 1579 N N . ARG A 1 211 ? -15.169 32.057 88.601 1.00 56.00 211 ARG A N 1
ATOM 1580 C CA . ARG A 1 211 ? -14.507 32.591 89.797 1.00 56.00 211 ARG A CA 1
ATOM 1581 C C . ARG A 1 211 ? -15.487 32.510 90.967 1.00 56.00 211 ARG A C 1
ATOM 1583 O O . ARG A 1 211 ? -16.527 33.157 90.922 1.00 56.00 211 ARG A O 1
ATOM 1590 N N . GLU A 1 212 ? -15.132 31.767 92.009 1.00 57.34 212 GLU A N 1
ATOM 1591 C CA . GLU A 1 212 ? -15.772 31.889 93.319 1.00 57.34 212 GLU A CA 1
ATOM 1592 C C . GLU A 1 212 ? -15.425 33.256 93.923 1.00 57.34 212 GLU A C 1
ATOM 1594 O O . GLU A 1 212 ? -14.270 33.544 94.253 1.00 57.34 212 GLU A O 1
ATOM 1599 N N . GLU A 1 213 ? -16.434 34.114 94.052 1.00 56.97 213 GLU A N 1
ATOM 1600 C CA . GLU A 1 213 ? -16.369 35.302 94.891 1.00 56.97 213 GLU A CA 1
ATOM 1601 C C . GLU A 1 213 ? -16.449 34.875 96.358 1.00 56.97 213 GLU A C 1
ATOM 1603 O O . GLU A 1 213 ? -17.466 34.384 96.844 1.00 56.97 213 GLU A O 1
ATOM 1608 N N . ARG A 1 214 ? -15.344 35.077 97.081 1.00 54.16 214 ARG A N 1
ATOM 1609 C CA . ARG A 1 214 ? -15.350 35.107 98.541 1.00 54.16 214 ARG A CA 1
ATOM 1610 C C . ARG A 1 214 ? -15.974 36.417 98.997 1.00 54.16 214 ARG A C 1
ATOM 1612 O O . ARG A 1 214 ? -15.407 37.481 98.767 1.00 54.16 214 ARG A O 1
ATOM 1619 N N . GLY A 1 215 ? -17.067 36.315 99.736 1.00 52.94 215 GLY A N 1
ATOM 1620 C CA . GLY A 1 215 ? -17.572 37.403 100.555 1.00 52.94 215 GLY A CA 1
ATOM 1621 C C . GLY A 1 215 ? -18.581 36.893 101.571 1.00 52.94 215 GLY A C 1
ATOM 1622 O O . GLY A 1 215 ? -19.711 36.630 101.188 1.00 52.94 215 GLY A O 1
ATOM 1623 N N . MET A 1 216 ? -18.166 36.743 102.836 1.00 51.53 216 MET A N 1
ATOM 1624 C CA . MET A 1 216 ? -18.779 37.412 103.999 1.00 51.53 216 MET A CA 1
ATOM 1625 C C . MET A 1 216 ? -18.262 36.865 105.344 1.00 51.53 216 MET A C 1
ATOM 1627 O O . MET A 1 216 ? -18.321 35.663 105.568 1.00 51.53 216 MET A O 1
ATOM 1631 N N . THR A 1 217 ? -17.830 37.807 106.205 1.00 51.31 217 THR A N 1
ATOM 1632 C CA . THR A 1 217 ? -17.962 37.889 107.690 1.00 51.31 217 THR A CA 1
ATOM 1633 C C . THR A 1 217 ? -17.515 36.692 108.548 1.00 51.31 217 THR A C 1
ATOM 1635 O O . THR A 1 217 ? -17.888 35.557 108.290 1.00 51.31 217 THR A O 1
ATOM 1638 N N . PHE A 1 218 ? -16.740 36.862 109.622 1.00 51.38 218 PHE A N 1
ATOM 1639 C CA . PHE A 1 218 ? -16.775 37.888 110.678 1.00 51.38 218 PHE A CA 1
ATOM 1640 C C . PHE A 1 218 ? -15.380 38.376 111.082 1.00 51.38 218 PHE A C 1
ATOM 1642 O O . PHE A 1 218 ? -14.417 37.591 110.932 1.00 51.38 218 PHE A O 1
#

Radius of gyration: 32.19 Å; Cα contacts (8 Å, |Δi|>4): 337; chains: 1; bounding box: 40×59×134 Å

pLDDT: mean 79.81, std 17.12, range [42.53, 98.44]

Sequence (218 aa):
MPEQAAAEALHPTVARAIIATYTPHKRSSVVDPMAGTGTVAQAAMDLGHQVRASDLHPRLPLIEAGDATKPSHLQPGSADLVVLHPPTYETWRASARTEDGLDAYLEFLRTVLEQQRALARPGGHVVLVVRPVQQQGRTTGDARGPLLLGARSGEVRAVHVAFARDGGEAWHILAFQIPIPEAASTELPGPPARTPTPEDRGEGMAHRPPREERGMTF

Solvent-accessible surface area (backbone atoms only — not comparable to full-atom values): 12848 Å² total; per-residue (Å²): 120,72,67,62,60,59,76,66,52,69,53,56,70,58,35,36,50,53,47,67,72,52,43,95,50,92,55,32,37,36,35,25,49,41,31,68,91,34,44,55,51,50,34,38,47,77,70,53,28,44,73,50,32,15,12,79,73,50,80,49,96,78,34,39,78,35,59,43,75,40,76,65,91,64,63,68,44,65,20,35,25,32,45,43,48,63,73,45,67,71,55,43,40,66,71,66,73,49,89,66,54,70,66,55,52,52,49,49,53,50,43,32,50,64,39,50,50,52,32,26,14,69,66,15,23,39,35,44,41,42,57,67,60,68,54,91,92,35,74,57,84,47,73,53,60,66,49,51,48,33,68,71,75,47,69,62,71,46,78,48,76,50,65,43,95,86,67,80,47,59,38,39,37,42,33,31,57,37,69,58,73,72,70,78,80,66,69,65,78,69,77,76,77,76,76,80,52,78,81,74,56,78,77,76,78,76,82,74,81,84,81,83,81,88,82,81,88,133

Secondary structure (DSSP, 8-state):
-HHHHHHTSPPHHHHHHHHHHH--STT-EEEETT-TTSHHHHHHHHTT-EEEEEESS--STTEEE--TTS--SSPTT-EEEEEE-PPPHHHHHHHHT----HHHHHHHHHHHHHHHHTTEEEEEEEEEEEPPPEETTEE---THHHHHHHHHHS-EEEEEEEE-TTS--EEEEEEEEPPPPP------PPPPPPPPPGGGS------PPPP-------

Nearest PDB structures (foldseek):
  2pxx-assembly1_A  TM=5.924E-01  e=7.743E-05  Homo sapiens
  2k4m-assembly1_A  TM=6.103E-01  e=4.670E-03  Methanothermobacter thermautotrophicus str. Delta H
  7ei2-assembly1_A  TM=4.177E-01  e=1.212E-04  Homo sap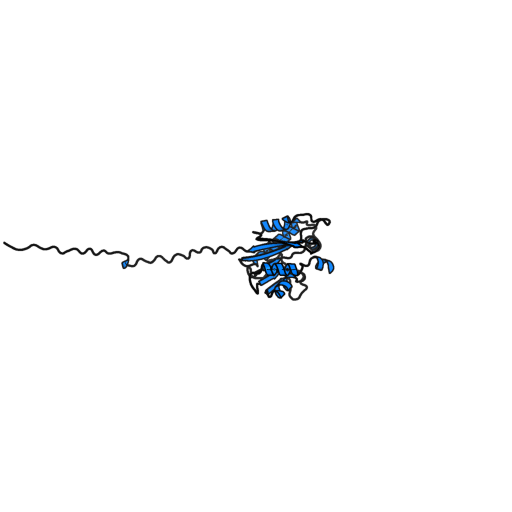iens
  8s9m-assembly1_A-2  TM=4.638E-01  e=1.474E-03  Adineta vaga
  3oh8-assembly1_A  TM=4.767E-01  e=8.861E-03  Corynebacterium glutamicum

InterPro domains:
  IPR029063 S-adenosyl-L-methionine-dependent methyltransferase superfamily [G3DSA:3.40.50.150] (7-61)
  IPR029063 S-adenosyl-L-methionine-dependent methyltransferase superfamily [G3DSA:3.40.50.150] (62-170)
  IPR029063 S-adenosyl-L-methionine-dependent methyltransferase superfamily [SSF53335] (10-131)

Organism: NCBI:txid694439